Protein AF-A0A6A2WX64-F1 (afdb_monomer_lite)

Sequence (231 aa):
MEFLGFKNYWNDFLQSAETQVVMFRDKGVDHDTIVVCFRGTQKFNTEDWCSDVDLSWFEFPHFGKIHSGFSKALGMQSGAGWAKQVVSDSTHGPRRAPLGGALAAIFPAILFYHDEQMLLERMEGVYTFDQPRVGDNEFGDYMAKNLRKHGVHFFRYVYCNDMVPRVPFDGVFKHFGTCVYYNSKYQPYLFGMRILGLLNTGIPAHRAQNYVNSTRLGSLRHLLFHHFQHK

Organism: Hibiscus syriacus (NCBI:txid106335)

Structure (mmCIF, N/CA/C/O backbone):
data_AF-A0A6A2WX64-F1
#
_entry.id   AF-A0A6A2WX64-F1
#
loop_
_atom_site.group_PDB
_atom_site.id
_atom_site.type_symbol
_atom_site.label_atom_id
_atom_site.label_alt_id
_atom_site.label_comp_id
_atom_site.label_asym_id
_atom_site.label_entity_id
_atom_site.label_seq_id
_atom_site.pdbx_PDB_ins_code
_atom_site.Cartn_x
_atom_site.Cartn_y
_atom_site.Cartn_z
_atom_site.occupancy
_atom_site.B_iso_or_equiv
_atom_site.auth_seq_id
_atom_site.auth_comp_id
_atom_site.auth_asym_id
_atom_site.auth_atom_id
_atom_site.pdbx_PDB_model_num
ATOM 1 N N . MET A 1 1 ? -19.728 6.322 11.304 1.00 83.69 1 MET A N 1
ATOM 2 C CA . MET A 1 1 ? -18.688 6.777 10.360 1.00 83.69 1 MET A CA 1
ATOM 3 C C . MET A 1 1 ? -18.782 8.281 10.086 1.00 83.69 1 MET A C 1
ATOM 5 O O . MET A 1 1 ? -19.820 8.767 9.663 1.00 83.69 1 MET A O 1
ATOM 9 N N . GLU A 1 2 ? -17.697 8.996 10.364 1.00 90.88 2 GLU A N 1
ATOM 10 C CA . GLU A 1 2 ? -17.452 10.437 10.234 1.00 90.88 2 GLU A CA 1
ATOM 11 C C . GLU A 1 2 ? -16.373 10.655 9.158 1.00 90.88 2 GLU A C 1
ATOM 13 O O . GLU A 1 2 ? -15.411 9.892 9.076 1.00 90.88 2 GLU A O 1
ATOM 18 N N . PHE A 1 3 ? -16.515 11.678 8.319 1.00 90.69 3 PHE A N 1
ATOM 19 C CA . PHE A 1 3 ? -15.479 12.065 7.360 1.00 90.69 3 PHE A CA 1
ATOM 20 C C . PHE A 1 3 ? -14.458 12.983 8.038 1.00 90.69 3 PHE A C 1
ATOM 22 O O . PHE A 1 3 ? -14.834 14.021 8.574 1.00 90.69 3 PHE A O 1
ATOM 29 N N . LEU A 1 4 ? -13.173 12.618 7.997 1.00 86.81 4 LEU A N 1
ATOM 30 C CA . LEU A 1 4 ? -12.098 13.401 8.618 1.00 86.81 4 LEU A CA 1
ATOM 31 C C . LEU A 1 4 ? -11.384 14.328 7.635 1.00 86.81 4 LEU A C 1
ATOM 33 O O . LEU A 1 4 ? -10.837 15.352 8.040 1.00 86.81 4 LEU A O 1
ATOM 37 N N . GLY A 1 5 ? -11.338 13.967 6.352 1.00 87.06 5 GLY A N 1
ATOM 38 C CA . GLY A 1 5 ? -10.704 14.815 5.355 1.00 87.06 5 GLY A CA 1
ATOM 39 C C . GLY A 1 5 ? -10.350 14.121 4.050 1.00 87.06 5 GLY A C 1
ATOM 40 O O . GLY A 1 5 ? -10.292 12.896 3.943 1.00 87.06 5 GLY A O 1
ATOM 41 N N . PHE A 1 6 ? -10.080 14.959 3.056 1.00 88.75 6 PHE A N 1
ATOM 42 C CA . PHE A 1 6 ? -9.586 14.597 1.737 1.00 88.75 6 PHE A CA 1
ATOM 43 C C . PHE A 1 6 ? -8.345 15.446 1.463 1.00 88.75 6 PHE A C 1
ATOM 45 O O . PHE A 1 6 ? -8.395 16.669 1.614 1.00 88.75 6 PHE A O 1
ATOM 52 N N . LYS A 1 7 ? -7.228 14.814 1.102 1.00 83.75 7 LYS A N 1
ATOM 53 C CA . LYS A 1 7 ? -5.965 15.504 0.819 1.00 83.75 7 LYS A CA 1
ATOM 54 C C . LYS A 1 7 ? -5.358 15.004 -0.482 1.00 83.75 7 LYS A C 1
ATOM 56 O O . LYS A 1 7 ? -5.290 13.799 -0.712 1.00 83.75 7 LYS A O 1
ATOM 61 N N . ASN A 1 8 ? -4.867 15.946 -1.279 1.00 83.00 8 ASN A N 1
ATOM 62 C CA . ASN A 1 8 ? -3.993 15.668 -2.410 1.00 83.00 8 ASN A CA 1
ATOM 63 C C . ASN A 1 8 ? -2.555 15.939 -1.970 1.00 83.00 8 ASN A C 1
ATOM 65 O O . ASN A 1 8 ? -2.228 17.061 -1.583 1.00 83.00 8 ASN A O 1
ATOM 69 N N . TYR A 1 9 ? -1.718 14.911 -2.001 1.00 79.81 9 TYR A N 1
ATOM 70 C CA . TYR A 1 9 ? -0.306 15.003 -1.665 1.00 79.81 9 TYR A CA 1
ATOM 71 C C . TYR A 1 9 ? 0.512 15.297 -2.915 1.00 79.81 9 TYR A C 1
ATOM 73 O O . TYR A 1 9 ? 0.267 14.747 -3.992 1.00 79.81 9 TYR A O 1
ATOM 81 N N . TRP A 1 10 ? 1.475 16.195 -2.742 1.00 75.06 10 TRP A N 1
ATOM 82 C CA . TRP A 1 10 ? 2.389 16.631 -3.782 1.00 75.06 10 TRP A CA 1
ATOM 83 C C . TRP A 1 10 ? 3.421 15.548 -4.109 1.00 75.06 10 TRP A C 1
ATOM 85 O O . TRP A 1 10 ? 3.961 14.903 -3.211 1.00 75.06 10 TRP A O 1
ATOM 95 N N . ASN A 1 11 ? 3.700 15.366 -5.398 1.00 73.94 11 ASN A N 1
ATOM 96 C CA . ASN A 1 11 ? 4.750 14.496 -5.907 1.00 73.94 11 ASN A CA 1
ATOM 97 C C . ASN A 1 11 ? 5.831 15.354 -6.577 1.00 73.94 11 ASN A C 1
ATOM 99 O O . ASN A 1 11 ? 5.621 15.878 -7.672 1.00 73.94 11 ASN A O 1
ATOM 103 N N . ASP A 1 12 ? 7.005 15.450 -5.948 1.00 67.06 12 ASP A N 1
ATOM 104 C CA . ASP A 1 12 ? 8.131 16.262 -6.435 1.00 67.06 12 ASP A CA 1
ATOM 105 C C . ASP A 1 12 ? 8.655 15.820 -7.806 1.00 67.06 12 ASP A C 1
ATOM 107 O O . ASP A 1 12 ? 9.188 16.626 -8.564 1.00 67.06 12 ASP A O 1
ATOM 111 N N . PHE A 1 13 ? 8.505 14.548 -8.166 1.00 66.44 13 PHE A N 1
ATOM 112 C CA . PHE A 1 13 ? 8.991 14.033 -9.446 1.00 66.44 13 PHE A CA 1
ATOM 113 C C . PHE A 1 13 ? 8.032 14.339 -10.598 1.00 66.44 13 PHE A C 1
ATOM 115 O O . PHE A 1 13 ? 8.470 14.464 -11.739 1.00 66.44 13 PHE A O 1
ATOM 122 N N . LEU A 1 14 ? 6.734 14.454 -10.305 1.00 67.06 14 LEU A N 1
ATOM 123 C CA . LEU A 1 14 ? 5.699 14.791 -11.286 1.00 67.06 14 LEU A CA 1
ATOM 124 C C . LEU A 1 14 ? 5.293 16.267 -11.245 1.00 67.06 14 LEU A C 1
ATOM 126 O O . LEU A 1 14 ? 4.486 16.682 -12.075 1.00 67.06 14 LEU A O 1
ATOM 130 N N . GLN A 1 15 ? 5.805 17.034 -10.277 1.00 73.38 15 GLN A N 1
ATOM 131 C CA . GLN A 1 15 ? 5.455 18.438 -10.042 1.00 73.38 15 GLN A CA 1
ATOM 132 C C . GLN A 1 15 ? 3.928 18.657 -10.023 1.00 73.38 15 GLN A C 1
ATOM 134 O O . GLN A 1 15 ? 3.400 19.593 -10.623 1.00 73.38 15 GLN A O 1
ATOM 139 N N . SER A 1 16 ? 3.204 17.733 -9.382 1.00 71.44 16 SER A N 1
ATOM 140 C CA . SER A 1 16 ? 1.736 17.699 -9.347 1.00 71.44 16 SER A CA 1
ATOM 141 C C . SER A 1 16 ? 1.204 16.987 -8.098 1.00 71.44 16 SER A C 1
ATOM 143 O O . SER A 1 16 ? 1.888 16.169 -7.479 1.00 71.44 16 SER A O 1
ATOM 145 N N . ALA A 1 17 ? -0.032 17.313 -7.702 1.00 72.31 17 ALA A N 1
ATOM 146 C CA . ALA A 1 17 ? -0.699 16.762 -6.521 1.00 72.31 17 ALA A CA 1
ATOM 147 C C . ALA A 1 17 ? -1.599 15.563 -6.881 1.00 72.31 17 ALA A C 1
ATOM 149 O O . ALA A 1 17 ? -2.825 15.669 -6.904 1.00 72.31 17 ALA A O 1
ATOM 150 N N . GLU A 1 18 ? -0.973 14.423 -7.175 1.00 71.38 18 GLU A N 1
ATOM 151 C CA . GLU A 1 18 ? -1.643 13.247 -7.758 1.00 71.38 18 GLU A CA 1
ATOM 152 C C . GLU A 1 18 ? -2.073 12.191 -6.727 1.00 71.38 18 GLU A C 1
ATOM 154 O O . GLU A 1 18 ? -2.975 11.390 -6.985 1.00 71.38 18 GLU A O 1
ATOM 159 N N . THR A 1 19 ? -1.459 12.171 -5.541 1.00 78.38 19 THR A N 1
ATOM 160 C CA . THR A 1 19 ? -1.767 11.157 -4.525 1.00 78.38 19 THR A CA 1
ATOM 161 C C . THR A 1 19 ? -2.936 11.607 -3.673 1.00 78.38 19 THR A C 1
ATOM 163 O O . THR A 1 19 ? -2.801 12.469 -2.807 1.00 78.38 19 THR A O 1
ATOM 166 N N . GLN A 1 20 ? -4.098 11.006 -3.905 1.00 84.31 20 GLN A N 1
ATOM 167 C CA . GLN A 1 20 ? -5.321 11.374 -3.201 1.00 84.31 20 GLN A CA 1
ATOM 168 C C . GLN A 1 20 ? -5.595 10.409 -2.052 1.00 84.31 20 GLN A C 1
ATOM 170 O O . GLN A 1 20 ? -5.691 9.193 -2.250 1.00 84.31 20 GLN A O 1
ATOM 175 N N . VAL A 1 21 ? -5.753 10.969 -0.856 1.00 87.00 21 VAL A N 1
ATOM 176 C CA . VAL A 1 21 ? -6.023 10.227 0.374 1.00 87.00 21 VAL A CA 1
ATOM 177 C C . VAL A 1 21 ? -7.319 10.725 0.986 1.00 87.00 21 VAL A C 1
ATOM 179 O O . VAL A 1 21 ? -7.538 11.930 1.125 1.00 87.00 21 VAL A O 1
ATOM 182 N N . VAL A 1 22 ? -8.168 9.783 1.378 1.00 89.00 22 VAL A N 1
ATOM 183 C CA . VAL A 1 22 ? -9.435 10.050 2.060 1.00 89.00 22 VAL A CA 1
ATOM 184 C C . VAL A 1 22 ? -9.388 9.398 3.427 1.00 89.00 22 VAL A C 1
ATOM 186 O O . VAL A 1 22 ? -8.963 8.252 3.544 1.00 89.00 22 VAL A O 1
ATOM 189 N N . MET A 1 23 ? -9.813 10.113 4.459 1.00 88.62 23 MET A N 1
ATOM 190 C CA . MET A 1 23 ? -9.818 9.608 5.825 1.00 88.62 23 MET A CA 1
ATOM 191 C C . MET A 1 23 ? -11.228 9.619 6.398 1.00 88.62 23 MET A C 1
ATOM 193 O O . MET A 1 23 ? -11.941 10.622 6.318 1.00 88.62 23 MET A O 1
ATOM 197 N N . PHE A 1 24 ? -11.603 8.507 7.018 1.00 87.69 24 PHE A N 1
ATOM 198 C CA . PHE A 1 24 ? -12.856 8.348 7.748 1.00 87.69 24 PHE A CA 1
ATOM 199 C C . PHE A 1 24 ? -12.562 7.921 9.179 1.00 87.69 24 PHE A C 1
ATOM 201 O O . PHE A 1 24 ? -11.563 7.260 9.433 1.00 87.69 24 PHE A O 1
ATOM 208 N N . ARG A 1 25 ? -13.443 8.256 10.113 1.00 87.31 25 ARG A N 1
ATOM 209 C CA . ARG A 1 25 ? -13.429 7.748 11.481 1.00 87.31 25 ARG A CA 1
ATOM 210 C C . ARG A 1 25 ? -14.708 6.987 11.740 1.00 87.31 25 ARG A C 1
ATOM 212 O O . ARG A 1 25 ? -15.799 7.528 11.614 1.00 87.31 25 ARG A O 1
ATOM 219 N N . ASP A 1 26 ? -14.604 5.735 12.124 1.00 84.81 26 ASP A N 1
ATOM 220 C CA . ASP A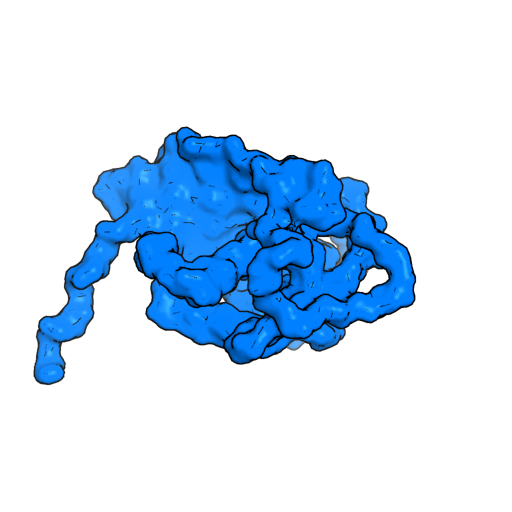 1 26 ? -15.719 4.971 12.640 1.00 84.81 26 ASP A CA 1
ATOM 221 C C . ASP A 1 26 ? -15.583 4.800 14.149 1.00 84.81 26 ASP A C 1
ATOM 223 O O . ASP A 1 26 ? -14.743 4.046 14.636 1.00 84.81 26 ASP A O 1
ATOM 227 N N . LYS A 1 27 ? -16.400 5.557 14.884 1.00 85.50 27 LYS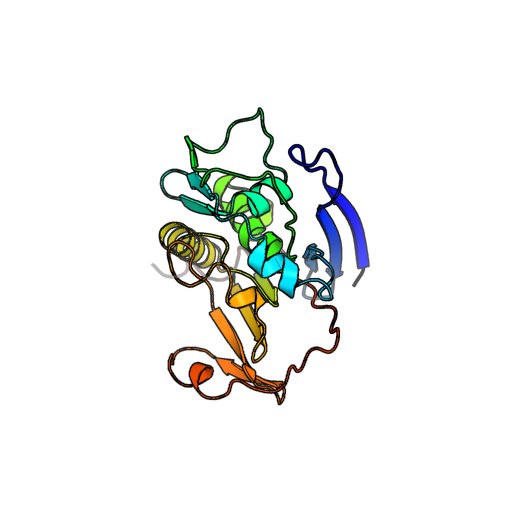 A N 1
ATOM 228 C CA . LYS A 1 27 ? -16.439 5.553 16.342 1.00 85.50 27 LYS A CA 1
ATOM 229 C C . LYS A 1 27 ? -17.756 4.945 16.807 1.00 85.50 27 LYS A C 1
ATOM 231 O O . LYS A 1 27 ? -18.821 5.492 16.522 1.00 85.50 27 LYS A O 1
ATOM 236 N N . GLY A 1 28 ? -17.668 3.830 17.520 1.00 84.31 28 GLY A N 1
ATOM 237 C CA . GLY A 1 28 ? -18.777 3.188 18.214 1.00 84.31 28 GLY A CA 1
ATOM 238 C C . GLY A 1 28 ? -18.575 3.184 19.725 1.00 84.31 28 GLY A C 1
ATOM 239 O O . GLY A 1 28 ? -17.655 3.809 20.255 1.00 84.31 28 GLY A O 1
ATOM 240 N N . VAL A 1 29 ? -19.448 2.458 20.426 1.00 84.62 29 VAL A N 1
ATOM 241 C CA . VAL A 1 29 ? -19.324 2.262 21.878 1.00 84.62 29 VAL A CA 1
ATOM 242 C C . VAL A 1 29 ? -18.056 1.488 22.204 1.00 84.62 29 VAL A C 1
ATOM 244 O O . VAL A 1 29 ? -17.439 1.796 23.219 1.00 84.62 29 VAL A O 1
ATOM 247 N N . ASP A 1 30 ? -17.643 0.560 21.327 1.00 82.88 30 ASP A N 1
ATOM 248 C CA . ASP A 1 30 ? -16.526 -0.353 21.575 1.00 82.88 30 ASP A CA 1
ATOM 249 C C . ASP A 1 30 ? -15.282 -0.174 20.708 1.00 82.88 30 ASP A C 1
ATOM 251 O O . ASP A 1 30 ? -14.268 -0.842 20.911 1.00 82.88 30 ASP A O 1
ATOM 255 N N . HIS A 1 31 ? -15.317 0.775 19.781 1.00 76.00 31 HIS A N 1
ATOM 256 C CA . HIS A 1 31 ? -14.235 1.005 18.836 1.00 76.00 31 HIS A CA 1
ATOM 257 C C . HIS A 1 31 ? -14.147 2.473 18.430 1.00 76.00 31 HIS A C 1
ATOM 259 O O . HIS A 1 31 ? -15.094 3.245 18.534 1.00 76.00 31 HIS A O 1
ATOM 265 N N . ASP A 1 32 ? -12.968 2.862 17.972 1.00 82.50 32 ASP A N 1
ATOM 266 C CA . ASP A 1 32 ? -12.625 4.204 17.519 1.00 82.50 32 ASP A CA 1
ATOM 267 C C . ASP A 1 32 ? -11.542 4.078 16.450 1.00 82.50 32 ASP A C 1
ATOM 269 O O . ASP A 1 32 ? -10.347 4.168 16.731 1.00 82.50 32 ASP A O 1
ATOM 273 N N . THR A 1 33 ? -11.982 3.765 15.238 1.00 83.69 33 THR A N 1
ATOM 274 C CA . THR A 1 33 ? -11.126 3.382 14.124 1.00 83.69 33 THR A CA 1
ATOM 275 C C . THR A 1 33 ? -11.039 4.512 13.099 1.00 83.69 33 THR A C 1
ATOM 277 O O . THR A 1 33 ? -12.050 4.943 12.566 1.00 83.69 33 THR A O 1
ATOM 280 N N . ILE A 1 34 ? -9.841 4.946 12.737 1.00 85.38 34 ILE A N 1
ATOM 281 C CA . ILE A 1 34 ? -9.554 5.752 11.553 1.00 85.38 34 ILE A CA 1
ATOM 282 C C . ILE A 1 34 ? -9.265 4.832 10.359 1.00 85.38 34 ILE A C 1
ATOM 284 O O . ILE A 1 34 ? -8.469 3.906 10.439 1.00 85.38 34 ILE A O 1
ATOM 288 N N . VAL A 1 35 ? -9.887 5.093 9.219 1.00 86.44 35 VAL A N 1
ATOM 289 C CA . VAL A 1 35 ? -9.635 4.399 7.955 1.00 86.44 35 VAL A CA 1
ATOM 290 C C . VAL A 1 35 ? -8.952 5.378 7.011 1.00 86.44 35 VAL A C 1
ATOM 292 O O . VAL A 1 35 ? -9.518 6.424 6.697 1.00 86.44 35 VAL A O 1
ATOM 295 N N . VAL A 1 36 ? -7.740 5.042 6.572 1.00 89.31 36 VAL A N 1
ATOM 296 C CA . VAL A 1 36 ? -6.959 5.815 5.599 1.00 89.31 36 VAL A CA 1
ATOM 297 C C . VAL A 1 36 ? -7.059 5.125 4.249 1.00 89.31 36 VAL A C 1
ATOM 299 O O . VAL A 1 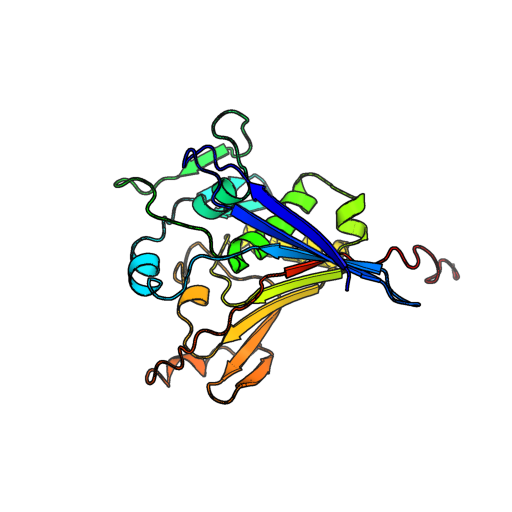36 ? -6.589 4.000 4.088 1.00 89.31 36 VAL A O 1
ATOM 302 N N . CYS A 1 37 ? -7.674 5.792 3.282 1.00 88.06 37 CYS A N 1
ATOM 303 C CA . CYS A 1 37 ? -7.956 5.246 1.964 1.00 88.06 37 CYS A CA 1
ATOM 304 C C . CYS A 1 37 ? -7.097 5.921 0.900 1.00 88.06 37 CYS A C 1
ATOM 306 O O . CYS A 1 37 ? -7.094 7.147 0.802 1.00 88.06 37 CYS A O 1
ATOM 308 N N . PHE A 1 38 ? -6.441 5.130 0.054 1.00 86.44 38 PHE A N 1
ATOM 309 C CA . PHE A 1 38 ? -5.632 5.630 -1.057 1.00 86.44 38 PHE A CA 1
ATOM 310 C C . PHE A 1 38 ? -6.376 5.431 -2.373 1.00 86.44 38 PHE A C 1
ATOM 312 O O . PHE A 1 38 ? -6.764 4.310 -2.724 1.00 86.44 38 PHE A O 1
ATOM 319 N N . ARG A 1 39 ? -6.572 6.515 -3.126 1.00 81.81 39 ARG A N 1
ATOM 320 C CA . ARG A 1 39 ? -7.171 6.431 -4.458 1.00 81.81 39 ARG A CA 1
ATOM 321 C C . ARG A 1 39 ? -6.163 5.840 -5.446 1.00 81.81 39 ARG A C 1
ATOM 323 O O . ARG A 1 39 ? -4.992 6.204 -5.442 1.00 81.81 39 ARG A O 1
ATOM 330 N N . GLY A 1 40 ? -6.637 4.948 -6.313 1.00 69.44 40 GLY A N 1
ATOM 331 C CA . GLY A 1 40 ? -5.897 4.509 -7.495 1.00 69.44 40 GLY A CA 1
ATOM 332 C C . GLY A 1 40 ? -6.275 5.269 -8.765 1.00 69.44 40 GLY A C 1
ATOM 333 O O . GLY A 1 40 ? -7.282 5.981 -8.828 1.00 69.44 40 GLY A O 1
ATOM 334 N N . THR A 1 41 ? -5.487 5.069 -9.811 1.00 66.56 41 THR A N 1
ATOM 335 C CA . THR A 1 41 ? -5.821 5.462 -11.180 1.00 66.56 41 THR A CA 1
ATOM 336 C C . THR A 1 41 ? -7.055 4.714 -11.699 1.00 66.56 41 THR A C 1
ATOM 338 O O . THR A 1 41 ? -7.397 3.623 -11.241 1.00 66.56 41 THR A O 1
ATOM 341 N N . GLN A 1 42 ? -7.779 5.327 -12.641 1.00 54.03 42 GLN A N 1
ATOM 342 C CA . GLN A 1 42 ? -8.979 4.725 -13.231 1.00 54.03 42 GLN A CA 1
ATOM 343 C C . GLN A 1 42 ? -8.619 3.523 -14.121 1.00 54.03 42 GLN A C 1
ATOM 345 O O . GLN A 1 42 ? -7.698 3.591 -14.932 1.00 54.03 42 GLN A O 1
ATOM 350 N N . LYS A 1 43 ? -9.385 2.429 -13.987 1.00 46.97 43 LYS A N 1
ATOM 351 C CA . LYS A 1 43 ? -9.080 1.110 -14.571 1.00 46.97 43 LYS A CA 1
ATOM 352 C C . LYS A 1 43 ? -9.184 1.012 -16.100 1.00 46.97 43 LYS A C 1
ATOM 354 O O . LYS A 1 43 ? -8.614 0.087 -16.668 1.00 46.97 43 LYS A O 1
ATOM 359 N N . PHE A 1 44 ? -9.863 1.946 -16.773 1.00 39.41 44 PHE A N 1
ATOM 360 C CA . PHE A 1 44 ? -10.075 1.903 -18.232 1.00 39.41 44 PHE A CA 1
ATOM 361 C C . PHE A 1 44 ? -8.799 2.098 -19.071 1.00 39.41 44 PHE A C 1
ATOM 363 O O . PHE A 1 44 ? -8.870 2.006 -20.287 1.00 39.41 44 PHE A O 1
ATOM 370 N N . ASN A 1 45 ? -7.648 2.330 -18.431 1.00 50.69 45 ASN A N 1
ATOM 371 C CA . ASN A 1 45 ? -6.342 2.411 -19.082 1.00 50.69 45 ASN A CA 1
ATOM 372 C C . ASN A 1 45 ? -5.296 1.460 -18.454 1.00 50.69 45 ASN A C 1
ATOM 374 O O . ASN A 1 45 ? -4.110 1.770 -18.398 1.00 50.69 45 ASN A O 1
ATOM 378 N N . THR A 1 46 ? -5.742 0.346 -17.858 1.00 49.25 46 THR A N 1
ATOM 379 C CA . THR A 1 46 ? -4.846 -0.600 -17.159 1.00 49.25 46 THR A CA 1
ATOM 380 C C . THR A 1 46 ? -4.012 -1.460 -18.106 1.00 49.25 46 THR A C 1
ATOM 382 O O . THR A 1 46 ? -2.931 -1.882 -17.710 1.00 49.25 46 THR A O 1
ATOM 385 N N . GLU A 1 47 ? -4.470 -1.675 -19.342 1.00 51.31 47 GLU A N 1
ATOM 386 C CA . GLU A 1 47 ? -3.702 -2.380 -20.378 1.00 51.31 47 GLU A CA 1
ATOM 387 C C . GLU A 1 47 ? -2.463 -1.577 -20.794 1.00 51.31 47 GLU A C 1
ATOM 389 O O . GLU A 1 47 ? -1.356 -2.096 -20.656 1.00 51.31 47 GLU A O 1
ATOM 394 N N . ASP A 1 48 ? -2.618 -0.294 -21.146 1.00 50.12 48 ASP A N 1
ATOM 395 C CA . ASP A 1 48 ? -1.475 0.584 -21.449 1.00 50.12 48 ASP A CA 1
ATOM 396 C C . ASP A 1 48 ? -0.585 0.791 -20.210 1.00 50.12 48 ASP A C 1
ATOM 398 O O . ASP A 1 48 ? 0.639 0.873 -20.311 1.00 50.12 48 ASP A O 1
ATOM 402 N N . TRP A 1 49 ? -1.183 0.804 -19.009 1.00 57.47 49 TRP A N 1
ATOM 403 C CA . TRP A 1 49 ? -0.429 0.915 -17.759 1.00 57.47 49 TRP A CA 1
ATOM 404 C C . TRP A 1 49 ? 0.507 -0.273 -17.530 1.00 57.47 49 TRP A C 1
ATOM 406 O O . TRP A 1 49 ? 1.644 -0.065 -17.124 1.00 57.47 49 TRP A O 1
ATOM 416 N N . CYS A 1 50 ? 0.054 -1.509 -17.779 1.00 55.91 50 CYS A N 1
ATOM 417 C CA . CYS A 1 50 ? 0.864 -2.711 -17.569 1.00 55.91 50 CYS A CA 1
ATOM 418 C C . CYS A 1 50 ? 2.118 -2.746 -18.460 1.00 55.91 50 CYS A C 1
ATOM 420 O O . CYS A 1 50 ? 3.135 -3.292 -18.029 1.00 55.91 50 CYS A O 1
ATOM 422 N N . SER A 1 51 ? 2.061 -2.168 -19.664 1.00 45.94 51 SER A N 1
ATOM 423 C CA . SER A 1 51 ? 3.226 -1.995 -20.543 1.00 45.94 51 SER A CA 1
ATOM 424 C C . SER A 1 51 ? 4.127 -0.820 -20.151 1.00 45.94 51 SER A C 1
ATOM 426 O O . SER A 1 51 ? 5.322 -0.870 -20.424 1.00 45.94 51 SER A O 1
ATOM 428 N N . ASP A 1 52 ? 3.578 0.193 -19.475 1.00 51.59 52 ASP A N 1
ATOM 429 C CA . ASP A 1 52 ? 4.285 1.410 -19.052 1.00 51.59 52 ASP A CA 1
ATOM 430 C C . ASP A 1 52 ? 4.855 1.330 -17.615 1.00 51.59 52 ASP A C 1
ATOM 432 O O . ASP A 1 52 ? 5.384 2.320 -17.096 1.00 51.59 52 ASP A O 1
ATOM 436 N N . VAL A 1 53 ? 4.749 0.175 -16.937 1.00 61.19 53 VAL A N 1
ATOM 437 C CA . VAL A 1 53 ? 5.235 0.003 -15.556 1.00 61.19 53 VAL A CA 1
ATOM 438 C C . VAL A 1 53 ? 6.753 0.184 -15.494 1.00 61.19 53 VAL A C 1
ATOM 440 O O . VAL A 1 53 ? 7.521 -0.684 -15.904 1.00 61.19 53 VAL A O 1
ATOM 443 N N . ASP A 1 54 ? 7.179 1.307 -14.916 1.00 66.44 54 ASP A N 1
ATOM 444 C CA . ASP A 1 54 ? 8.575 1.615 -14.605 1.00 66.44 54 ASP A CA 1
ATOM 445 C C . ASP A 1 54 ? 9.142 0.609 -13.593 1.00 66.44 54 ASP A C 1
ATOM 447 O O . ASP A 1 54 ? 8.907 0.721 -12.395 1.00 66.44 54 ASP A O 1
ATOM 451 N N . LEU A 1 55 ? 9.935 -0.355 -14.061 1.00 75.12 55 LEU A N 1
ATOM 452 C CA . LEU A 1 55 ? 10.534 -1.383 -13.208 1.00 75.12 55 LEU A CA 1
ATOM 453 C C . LEU A 1 55 ? 11.678 -0.877 -12.322 1.00 75.12 55 LEU A C 1
ATOM 455 O O . LEU A 1 55 ? 12.291 -1.694 -11.642 1.00 75.12 55 LEU A O 1
ATOM 459 N N . SER A 1 56 ? 11.988 0.421 -12.298 1.00 81.69 56 SER A N 1
ATOM 460 C CA . SER A 1 56 ? 13.021 0.954 -11.410 1.00 81.69 56 SER A CA 1
ATOM 461 C C . SER A 1 56 ? 12.654 0.799 -9.934 1.00 81.69 56 SER A C 1
ATOM 463 O O . SER A 1 56 ? 11.489 0.846 -9.526 1.00 81.69 56 SER A O 1
ATOM 465 N N . TRP A 1 57 ? 13.676 0.662 -9.094 1.00 84.44 57 TRP A N 1
ATOM 466 C CA . TRP A 1 57 ? 13.515 0.525 -7.650 1.00 84.44 57 TRP A CA 1
ATOM 467 C C . TRP A 1 57 ? 14.463 1.436 -6.875 1.00 84.44 57 TRP A C 1
ATOM 469 O O . TRP A 1 57 ? 15.528 1.835 -7.351 1.00 84.44 57 TRP A O 1
ATOM 479 N N . PHE A 1 58 ? 14.055 1.733 -5.647 1.00 85.25 58 PHE A N 1
ATOM 480 C CA . PHE A 1 58 ? 14.921 2.222 -4.587 1.00 85.25 58 PHE A CA 1
ATOM 481 C C . PHE A 1 58 ? 15.341 1.050 -3.709 1.00 85.25 58 PHE A C 1
ATOM 483 O O . PHE A 1 58 ? 14.499 0.236 -3.328 1.00 85.25 58 PHE A O 1
ATOM 490 N N . GLU A 1 59 ? 16.625 0.986 -3.372 1.00 86.75 59 GLU A N 1
ATOM 491 C CA . GLU A 1 59 ? 17.168 -0.003 -2.442 1.00 86.75 59 GLU A CA 1
ATOM 492 C C . GLU A 1 59 ? 17.521 0.639 -1.098 1.00 86.75 59 GLU A C 1
ATOM 494 O O . GLU A 1 59 ? 18.190 1.681 -1.032 1.00 86.75 59 GLU A O 1
ATOM 499 N N . PHE A 1 60 ? 17.082 -0.020 -0.028 1.00 82.81 60 PHE A N 1
ATOM 500 C CA . PHE A 1 60 ? 17.277 0.399 1.351 1.00 82.81 60 PHE A CA 1
ATOM 501 C C . PHE A 1 60 ? 17.957 -0.729 2.143 1.00 82.81 60 PHE A C 1
ATOM 503 O O . PHE A 1 60 ? 17.487 -1.870 2.108 1.00 82.81 60 PHE A O 1
ATOM 510 N N . PRO A 1 61 ? 19.037 -0.445 2.892 1.00 81.12 61 PRO A N 1
ATOM 511 C CA . PRO A 1 61 ? 19.703 -1.458 3.708 1.00 81.12 61 PRO A CA 1
ATOM 512 C C . PRO A 1 61 ? 18.746 -2.118 4.708 1.00 81.12 61 PRO A C 1
ATOM 514 O O . PRO A 1 61 ? 18.074 -1.414 5.458 1.00 81.12 61 PRO A O 1
ATOM 517 N N . HIS A 1 62 ? 18.725 -3.455 4.750 1.00 80.75 62 HIS A N 1
ATOM 518 C CA . HIS A 1 62 ? 17.910 -4.266 5.677 1.00 80.75 62 HIS A CA 1
ATOM 519 C C . HIS A 1 62 ? 16.389 -4.118 5.520 1.00 80.75 62 HIS A C 1
ATOM 521 O O . HIS A 1 62 ? 15.620 -4.559 6.380 1.00 80.75 62 HIS A O 1
ATOM 527 N N . PHE A 1 63 ? 15.965 -3.471 4.441 1.00 85.12 63 PHE A N 1
ATOM 528 C CA . PHE A 1 63 ? 14.576 -3.170 4.128 1.00 85.12 63 PHE A CA 1
ATOM 529 C C . PHE A 1 63 ? 14.205 -3.657 2.720 1.00 85.12 63 PHE A C 1
ATOM 531 O O . PHE A 1 63 ? 13.030 -3.880 2.451 1.00 85.12 63 PHE A O 1
ATOM 538 N N . GLY A 1 64 ? 15.190 -3.881 1.845 1.00 90.44 64 GLY A N 1
ATOM 539 C CA . GLY A 1 64 ? 14.999 -4.430 0.507 1.00 90.44 64 GLY A CA 1
ATOM 540 C C . GLY A 1 64 ? 14.727 -3.367 -0.553 1.00 90.44 64 GLY A C 1
ATOM 541 O O . GLY A 1 64 ? 15.037 -2.178 -0.389 1.00 90.44 64 GLY A O 1
ATOM 542 N N . LYS A 1 65 ? 14.158 -3.812 -1.674 1.00 90.94 65 LYS A N 1
ATOM 543 C CA . LYS A 1 65 ? 13.869 -2.972 -2.843 1.00 90.94 65 LYS A CA 1
ATOM 544 C C . LYS A 1 65 ? 12.389 -2.635 -2.911 1.00 90.94 65 LYS A C 1
ATOM 546 O O . LYS A 1 65 ? 11.554 -3.532 -2.838 1.00 90.94 65 LYS A O 1
ATOM 551 N N . ILE A 1 66 ? 12.064 -1.363 -3.142 1.00 89.81 66 ILE A N 1
ATOM 552 C CA . ILE A 1 66 ? 10.700 -0.894 -3.434 1.00 89.81 66 ILE A CA 1
ATOM 553 C C . ILE A 1 66 ? 10.654 -0.249 -4.814 1.00 89.81 66 ILE A C 1
ATOM 555 O O . ILE A 1 66 ? 11.542 0.513 -5.188 1.00 89.81 66 ILE A O 1
ATOM 559 N N . HIS A 1 67 ? 9.580 -0.508 -5.553 1.00 87.12 67 HIS A N 1
ATOM 560 C CA . HIS A 1 67 ? 9.296 0.119 -6.839 1.00 87.12 67 HIS A CA 1
ATOM 561 C C . HIS A 1 67 ? 9.280 1.656 -6.739 1.00 87.12 67 HIS A C 1
ATOM 563 O O . HIS A 1 67 ? 8.500 2.249 -5.987 1.00 87.12 67 HIS A O 1
ATOM 569 N N . SER A 1 68 ? 10.092 2.323 -7.564 1.00 81.88 68 SER A N 1
ATOM 570 C CA . SER A 1 68 ? 10.404 3.746 -7.401 1.00 81.88 68 SER A CA 1
ATOM 571 C C . SER A 1 68 ? 9.178 4.642 -7.580 1.00 81.88 68 SER A C 1
ATOM 573 O O . SER A 1 68 ? 8.949 5.548 -6.780 1.00 81.88 68 SER A O 1
ATOM 575 N N . GLY A 1 69 ? 8.343 4.352 -8.585 1.00 79.25 69 GLY A N 1
ATOM 576 C CA . GLY A 1 69 ? 7.111 5.097 -8.852 1.00 79.25 69 GLY A CA 1
ATOM 577 C C . GLY A 1 69 ? 6.179 5.193 -7.640 1.00 79.25 69 GLY A C 1
ATOM 578 O O . GLY A 1 69 ? 5.684 6.277 -7.332 1.00 79.25 69 GLY A O 1
ATOM 579 N N . PHE A 1 70 ? 5.992 4.097 -6.898 1.00 82.12 70 PHE A N 1
ATOM 580 C CA . PHE A 1 70 ? 5.119 4.100 -5.726 1.00 82.12 70 PHE A CA 1
ATOM 581 C C . PHE A 1 70 ? 5.733 4.847 -4.533 1.00 82.12 70 PHE A C 1
ATOM 583 O O . PHE A 1 70 ? 5.017 5.571 -3.844 1.00 82.12 70 PHE A O 1
ATOM 590 N N . SER A 1 71 ? 7.049 4.744 -4.315 1.00 80.88 71 SER A N 1
ATOM 591 C CA . SER A 1 71 ? 7.744 5.529 -3.283 1.00 80.88 71 SER A CA 1
ATOM 592 C C . SER A 1 71 ? 7.670 7.035 -3.552 1.00 80.88 71 SER A C 1
ATOM 594 O O . SER A 1 71 ? 7.385 7.810 -2.643 1.00 80.88 71 SER A O 1
ATOM 596 N N . LYS A 1 72 ? 7.864 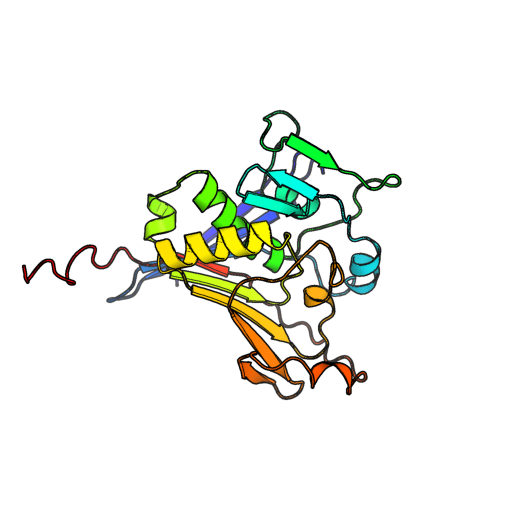7.453 -4.810 1.00 78.25 72 LYS A N 1
ATOM 597 C CA . LYS A 1 72 ? 7.713 8.856 -5.241 1.00 78.25 72 LYS A CA 1
ATOM 598 C C . LYS A 1 72 ? 6.293 9.361 -4.987 1.00 78.25 72 LYS A C 1
ATOM 600 O O . LYS A 1 72 ? 6.108 10.455 -4.466 1.00 78.25 72 LYS A O 1
ATOM 605 N N . ALA A 1 73 ? 5.287 8.539 -5.293 1.00 76.94 73 ALA A N 1
ATOM 606 C CA . ALA A 1 73 ? 3.886 8.878 -5.060 1.00 76.94 73 ALA A CA 1
ATOM 607 C C . ALA A 1 73 ? 3.530 9.032 -3.568 1.00 76.94 73 ALA A C 1
ATOM 609 O O . ALA A 1 73 ? 2.634 9.808 -3.244 1.00 76.94 73 ALA A O 1
ATOM 610 N N . LEU A 1 74 ? 4.233 8.361 -2.651 1.00 76.06 74 LEU A N 1
ATOM 611 C CA . LEU A 1 74 ? 4.060 8.547 -1.201 1.00 76.06 74 LEU A CA 1
ATOM 612 C C . LEU A 1 74 ? 4.855 9.729 -0.620 1.00 76.06 74 LEU A C 1
ATOM 614 O O . LEU A 1 74 ? 4.902 9.885 0.597 1.00 76.06 74 LEU A O 1
ATOM 618 N N . GLY A 1 75 ? 5.427 10.587 -1.468 1.00 71.50 75 GLY A N 1
ATOM 619 C CA . GLY A 1 75 ? 6.074 11.825 -1.035 1.00 71.50 75 GLY A CA 1
ATOM 620 C C . GLY A 1 75 ? 7.577 11.704 -0.804 1.00 71.50 75 GLY A C 1
ATOM 621 O O . GLY A 1 75 ? 8.152 12.563 -0.139 1.00 71.50 75 GLY A O 1
ATOM 622 N N . MET A 1 76 ? 8.238 10.675 -1.353 1.00 72.88 76 MET A N 1
ATOM 623 C CA . MET A 1 76 ? 9.699 10.690 -1.426 1.00 72.88 76 MET A CA 1
ATOM 624 C C . MET A 1 76 ? 10.147 11.929 -2.207 1.00 72.88 76 MET A C 1
ATOM 626 O O . MET A 1 76 ? 9.689 12.150 -3.327 1.00 72.88 76 MET A O 1
ATOM 630 N N . GLN A 1 77 ? 11.037 12.721 -1.613 1.00 67.12 77 GLN A N 1
ATOM 631 C CA . GLN A 1 77 ? 11.535 13.963 -2.202 1.00 67.12 77 GLN A CA 1
ATOM 632 C C . GLN A 1 77 ? 12.841 13.716 -2.959 1.00 67.12 77 GLN A C 1
ATOM 634 O O . GLN A 1 77 ? 13.702 12.961 -2.502 1.00 67.12 77 GLN A O 1
ATOM 639 N N . SER A 1 78 ? 13.021 14.383 -4.101 1.00 57.88 78 SER A N 1
ATOM 640 C CA . SER A 1 78 ? 14.215 14.232 -4.950 1.00 57.88 78 SER A CA 1
ATOM 641 C C . SER A 1 78 ? 15.512 14.730 -4.294 1.00 57.88 78 SER A C 1
ATOM 643 O O . SER A 1 78 ? 16.590 14.307 -4.703 1.00 57.88 78 SER A O 1
ATOM 645 N N . GLY A 1 79 ? 15.415 15.595 -3.274 1.00 54.50 79 GLY A N 1
ATOM 646 C CA . GLY A 1 79 ? 16.559 16.254 -2.629 1.00 54.50 79 GLY A CA 1
ATOM 647 C C . GLY A 1 79 ? 16.835 15.876 -1.168 1.00 54.50 79 GLY A C 1
ATOM 648 O O . GLY A 1 79 ? 17.877 16.264 -0.650 1.00 54.50 79 GLY A O 1
ATOM 649 N N . ALA A 1 80 ? 15.947 15.130 -0.497 1.00 51.53 80 ALA A N 1
ATOM 650 C CA . ALA A 1 80 ? 16.033 14.886 0.955 1.00 51.53 80 ALA A CA 1
ATOM 651 C C . ALA A 1 80 ? 16.552 13.486 1.350 1.00 51.53 80 ALA A C 1
ATOM 653 O O . ALA A 1 80 ? 16.599 13.168 2.532 1.00 51.53 80 ALA A O 1
ATOM 654 N N . GLY A 1 81 ? 16.963 12.674 0.367 1.00 59.97 81 GLY A N 1
ATOM 655 C CA . GLY A 1 81 ? 17.812 11.485 0.526 1.00 59.97 81 GLY A CA 1
ATOM 656 C C . GLY A 1 81 ? 17.314 10.390 1.474 1.00 59.97 81 GLY A C 1
ATOM 657 O O . GLY A 1 81 ? 17.574 10.454 2.667 1.00 59.97 81 GLY A O 1
ATOM 658 N N . TRP A 1 82 ? 16.718 9.321 0.926 1.00 54.06 82 TRP A N 1
ATOM 659 C CA . TRP A 1 82 ? 16.340 8.119 1.692 1.00 54.06 82 TRP A CA 1
ATOM 660 C C . TRP A 1 82 ? 16.753 6.770 1.065 1.00 54.06 82 TRP A C 1
ATOM 662 O O . TRP A 1 82 ? 16.592 5.746 1.710 1.00 54.06 82 TRP A O 1
ATOM 672 N N . ALA A 1 83 ? 17.366 6.723 -0.123 1.00 55.53 83 ALA A N 1
ATOM 673 C CA . ALA A 1 83 ? 17.784 5.472 -0.775 1.00 55.53 83 ALA A CA 1
ATOM 674 C C . ALA A 1 83 ? 19.235 5.541 -1.270 1.00 55.53 83 ALA A C 1
ATOM 676 O O . ALA A 1 83 ? 19.701 6.612 -1.662 1.00 55.53 83 ALA A O 1
ATOM 677 N N . LYS A 1 84 ? 19.951 4.405 -1.277 1.00 54.22 84 LYS A N 1
ATOM 678 C CA . LYS A 1 84 ? 21.384 4.376 -1.637 1.00 54.22 84 LYS A CA 1
ATOM 679 C C . LYS A 1 84 ? 21.652 4.626 -3.123 1.00 54.22 84 LYS A C 1
ATOM 681 O O . LYS A 1 84 ? 22.722 5.135 -3.430 1.00 54.22 84 LYS A O 1
ATOM 686 N N . GLN A 1 85 ? 20.713 4.292 -4.014 1.00 59.19 85 GLN A N 1
ATOM 687 C CA . GLN A 1 85 ? 20.758 4.559 -5.460 1.00 59.19 85 GLN A CA 1
ATOM 688 C C . GLN A 1 85 ? 19.408 4.197 -6.108 1.00 59.19 85 GLN A C 1
ATOM 690 O O . GLN A 1 85 ? 18.754 3.242 -5.688 1.00 59.19 85 GLN A O 1
ATOM 695 N N . VAL A 1 86 ? 19.000 4.945 -7.140 1.00 63.12 86 VAL A N 1
ATOM 696 C CA . VAL A 1 86 ? 17.967 4.500 -8.091 1.00 63.12 86 VAL A CA 1
ATOM 697 C C . VAL A 1 86 ? 18.675 3.701 -9.166 1.00 63.12 86 VAL A C 1
ATOM 699 O O . VAL A 1 86 ? 19.515 4.253 -9.874 1.00 63.12 86 VAL A O 1
ATOM 702 N N . VAL A 1 87 ? 18.329 2.427 -9.313 1.00 58.84 87 VAL A N 1
ATOM 703 C CA . VAL A 1 87 ? 18.757 1.660 -10.484 1.00 58.84 87 VAL A CA 1
ATOM 704 C C . VAL A 1 87 ? 17.662 1.811 -11.532 1.00 58.84 87 VAL A C 1
ATOM 706 O O . VAL A 1 87 ? 16.564 1.280 -11.374 1.00 58.84 87 VAL A O 1
ATOM 709 N N . SER A 1 88 ? 17.929 2.617 -12.559 1.00 55.47 88 SER A N 1
ATOM 710 C CA . SER A 1 88 ? 17.055 2.742 -13.726 1.00 55.47 88 SER A CA 1
ATOM 711 C C . SER A 1 88 ? 17.460 1.718 -14.777 1.00 55.47 88 SER A C 1
ATOM 713 O O . SER A 1 88 ? 18.634 1.694 -15.155 1.00 55.47 88 SER A O 1
ATOM 715 N N . ASP A 1 89 ? 16.509 0.958 -15.314 1.00 48.94 89 ASP A N 1
ATOM 716 C CA . ASP A 1 89 ? 16.715 0.384 -16.640 1.00 48.94 89 ASP A CA 1
ATOM 717 C C . ASP A 1 89 ? 16.480 1.507 -17.659 1.00 48.94 89 ASP A C 1
ATOM 719 O O . ASP A 1 89 ? 15.505 2.259 -17.583 1.00 48.94 89 ASP A O 1
ATOM 723 N N . SER A 1 90 ? 17.473 1.757 -18.500 1.00 45.69 90 SER A N 1
ATOM 724 C CA . SER A 1 90 ? 17.600 3.029 -19.211 1.00 45.69 90 SER A CA 1
ATOM 725 C C . SER A 1 90 ? 16.754 3.057 -20.482 1.00 45.69 90 SER A C 1
ATOM 727 O O . SER A 1 90 ? 16.985 2.287 -21.405 1.00 45.69 90 SER A O 1
ATOM 729 N N . THR A 1 91 ? 15.781 3.974 -20.511 1.00 39.94 91 THR A N 1
ATOM 730 C CA . THR A 1 91 ? 15.278 4.813 -21.623 1.00 39.94 91 THR A CA 1
ATOM 731 C C . THR A 1 91 ? 13.781 5.068 -21.414 1.00 39.94 91 THR A C 1
ATOM 733 O O . THR A 1 91 ? 13.006 4.132 -21.276 1.00 39.94 91 THR A O 1
ATOM 736 N N . HIS A 1 92 ? 13.377 6.342 -21.473 1.00 40.66 92 HIS A N 1
ATOM 737 C CA . HIS A 1 92 ? 12.012 6.885 -21.311 1.00 40.66 92 HIS A CA 1
ATOM 738 C C . HIS A 1 92 ? 11.598 7.227 -19.864 1.00 40.66 92 HIS A C 1
ATOM 740 O O . HIS A 1 92 ? 11.650 6.412 -18.953 1.00 40.66 92 HIS A O 1
ATOM 746 N N . GLY A 1 93 ? 11.211 8.496 -19.665 1.00 41.88 93 GLY A N 1
ATOM 747 C CA . GLY A 1 93 ? 10.755 9.047 -18.383 1.00 41.88 93 GLY A CA 1
ATOM 748 C C . GLY A 1 93 ? 9.431 8.447 -17.881 1.00 41.88 93 GLY A C 1
ATOM 749 O O . GLY A 1 93 ? 8.811 7.641 -18.574 1.00 41.88 93 GLY A O 1
ATOM 750 N N . PRO A 1 94 ? 8.964 8.847 -16.684 1.00 45.25 94 PRO A N 1
ATOM 751 C CA . PRO A 1 94 ? 7.881 8.161 -15.990 1.00 45.25 94 PRO A CA 1
ATOM 752 C C . PRO A 1 94 ? 6.550 8.354 -16.722 1.00 45.25 94 PRO A C 1
ATOM 754 O O . PRO A 1 94 ? 6.073 9.481 -16.862 1.00 45.25 94 PRO A O 1
ATOM 757 N N . ARG A 1 95 ? 5.896 7.262 -17.133 1.00 52.50 95 ARG A N 1
ATOM 758 C CA . ARG A 1 95 ? 4.517 7.301 -17.644 1.00 52.50 95 ARG A CA 1
ATOM 759 C C . ARG A 1 95 ? 3.579 6.500 -16.732 1.00 52.50 95 ARG A C 1
ATOM 761 O O . ARG A 1 95 ? 3.079 5.447 -17.073 1.00 52.50 95 ARG A O 1
ATOM 768 N N . ARG A 1 96 ? 3.279 7.138 -15.587 1.00 52.91 96 ARG A N 1
ATOM 769 C CA . ARG A 1 96 ? 2.138 6.939 -14.655 1.00 52.91 96 ARG A CA 1
ATOM 770 C C . ARG A 1 96 ? 2.223 5.799 -13.623 1.00 52.91 96 ARG A C 1
ATOM 772 O O . ARG A 1 96 ? 2.149 4.626 -13.951 1.00 52.91 96 ARG A O 1
ATOM 779 N N . ALA A 1 97 ? 2.164 6.154 -12.334 1.00 52.91 97 ALA A N 1
ATOM 780 C CA . ALA A 1 97 ? 1.717 5.249 -11.265 1.00 52.91 97 ALA A CA 1
ATOM 781 C C . ALA A 1 97 ? 1.182 6.051 -10.062 1.00 52.91 97 ALA A C 1
ATOM 783 O O . ALA A 1 97 ? 1.962 6.719 -9.383 1.00 52.91 97 ALA A O 1
ATOM 784 N N . PRO A 1 98 ? -0.135 6.012 -9.784 1.00 57.22 98 PRO A N 1
ATOM 785 C CA . PRO A 1 98 ? -0.501 5.374 -8.511 1.00 57.22 98 PRO A CA 1
ATOM 786 C C . PRO A 1 98 ? -1.666 4.376 -8.601 1.00 57.22 98 PRO A C 1
ATOM 788 O O . PRO A 1 98 ? -2.795 4.712 -8.948 1.00 57.22 98 PRO A O 1
ATOM 791 N N . LEU A 1 99 ? -1.423 3.146 -8.157 1.00 72.75 99 LEU A N 1
ATOM 792 C CA . LEU A 1 99 ? -2.476 2.200 -7.791 1.00 72.75 99 LEU A CA 1
ATOM 793 C C . LEU A 1 99 ? -2.705 2.327 -6.290 1.00 72.75 99 LEU A C 1
ATOM 795 O O . LEU A 1 99 ? -1.765 2.168 -5.513 1.00 72.75 99 LEU A O 1
ATOM 799 N N . GLY A 1 100 ? -3.943 2.585 -5.868 1.00 78.88 100 GLY A N 1
ATOM 800 C CA . GLY A 1 100 ? -4.271 2.758 -4.449 1.00 78.88 100 GLY A CA 1
ATOM 801 C C . GLY A 1 100 ? -3.813 1.569 -3.599 1.00 78.88 100 GLY A C 1
ATOM 802 O O . GLY A 1 100 ? -3.400 1.751 -2.460 1.00 78.88 100 GLY A O 1
ATOM 803 N N . GLY A 1 101 ? -3.797 0.363 -4.180 1.00 84.94 101 GLY A N 1
ATOM 804 C CA . GLY A 1 101 ? -3.320 -0.849 -3.517 1.00 84.94 101 GLY A CA 1
ATOM 805 C C . GLY A 1 101 ? -1.822 -0.829 -3.261 1.00 84.94 101 GLY A C 1
ATOM 806 O O . GLY A 1 101 ? -1.389 -1.235 -2.188 1.00 84.94 101 GLY A O 1
ATOM 807 N N . ALA A 1 102 ? -1.030 -0.297 -4.194 1.00 88.50 102 ALA A N 1
ATOM 808 C CA . ALA A 1 102 ? 0.406 -0.147 -3.999 1.00 88.50 102 ALA A CA 1
ATOM 809 C C . ALA A 1 102 ? 0.724 0.856 -2.884 1.00 88.50 102 ALA A C 1
ATOM 811 O O . ALA A 1 102 ? 1.542 0.576 -2.010 1.00 88.50 102 ALA A O 1
ATOM 812 N N . LEU A 1 103 ? 0.031 1.999 -2.886 1.00 87.94 103 LEU A N 1
ATOM 813 C CA . LEU A 1 103 ? 0.199 3.032 -1.863 1.00 87.94 103 LEU A CA 1
ATOM 814 C C . LEU A 1 103 ? -0.196 2.510 -0.478 1.00 87.94 103 LEU A C 1
ATOM 816 O O . LEU A 1 103 ? 0.573 2.651 0.469 1.00 87.94 103 LEU A O 1
ATOM 820 N N . ALA A 1 104 ? -1.340 1.830 -0.374 1.00 90.88 104 ALA A N 1
ATOM 821 C CA . ALA A 1 104 ? -1.781 1.204 0.870 1.00 90.88 104 ALA A CA 1
ATOM 822 C C . ALA A 1 104 ? -0.810 0.115 1.364 1.00 90.88 104 ALA A C 1
ATOM 824 O O . ALA A 1 104 ? -0.660 -0.059 2.569 1.00 90.88 104 ALA A O 1
ATOM 825 N N . ALA A 1 105 ? -0.124 -0.589 0.456 1.00 92.38 105 ALA A N 1
ATOM 826 C CA . ALA A 1 105 ? 0.864 -1.606 0.811 1.00 92.38 105 ALA A CA 1
ATOM 827 C C . ALA A 1 105 ? 2.188 -1.022 1.328 1.00 92.38 105 ALA A C 1
ATOM 829 O O . ALA A 1 105 ? 2.792 -1.603 2.228 1.00 92.38 105 ALA A O 1
ATOM 830 N N . ILE A 1 106 ? 2.645 0.106 0.774 1.00 91.19 106 ILE A N 1
ATOM 831 C CA . ILE A 1 106 ? 3.923 0.735 1.153 1.00 91.19 106 ILE A CA 1
ATOM 832 C C . ILE A 1 106 ? 3.762 1.684 2.344 1.00 91.19 106 ILE A C 1
ATOM 834 O O . ILE A 1 106 ? 4.679 1.804 3.148 1.00 91.19 106 ILE A O 1
ATOM 838 N N . PHE A 1 107 ? 2.604 2.324 2.507 1.00 90.75 107 PHE A N 1
ATOM 839 C CA . PHE A 1 107 ? 2.322 3.210 3.638 1.00 90.75 107 PHE A CA 1
ATOM 840 C C . PHE A 1 107 ? 2.729 2.640 5.016 1.00 90.75 107 PHE A C 1
ATOM 842 O O . PHE A 1 107 ? 3.488 3.308 5.717 1.00 90.75 107 PHE A O 1
ATOM 849 N N . PRO A 1 108 ? 2.325 1.415 5.416 1.00 92.38 108 PRO A N 1
ATOM 850 C CA . PRO A 1 108 ? 2.779 0.825 6.678 1.00 92.38 108 PRO A CA 1
ATOM 851 C C . PRO A 1 108 ? 4.298 0.622 6.741 1.00 92.38 108 PRO A C 1
ATOM 853 O O . PRO A 1 108 ? 4.877 0.769 7.810 1.00 92.38 108 PRO A O 1
ATOM 856 N N . ALA A 1 109 ? 4.960 0.336 5.616 1.00 91.56 109 ALA A N 1
ATOM 857 C CA . ALA A 1 109 ? 6.412 0.183 5.574 1.00 91.56 109 ALA A CA 1
ATOM 858 C C . ALA A 1 109 ? 7.140 1.483 5.923 1.00 91.56 109 ALA A C 1
ATOM 860 O O . ALA A 1 109 ? 8.128 1.456 6.650 1.00 91.56 109 ALA A O 1
ATOM 861 N N . ILE A 1 110 ? 6.628 2.617 5.438 1.00 87.44 110 ILE A N 1
ATOM 862 C CA . ILE A 1 110 ? 7.151 3.943 5.784 1.00 87.44 110 ILE A CA 1
ATOM 863 C C . ILE A 1 110 ? 6.982 4.183 7.287 1.00 87.44 110 ILE A C 1
ATOM 865 O O . ILE A 1 110 ? 7.942 4.559 7.952 1.00 87.44 110 ILE A O 1
ATOM 869 N N . LEU A 1 111 ? 5.807 3.885 7.849 1.00 90.50 111 LEU A N 1
ATOM 870 C CA . LEU A 1 111 ? 5.574 4.031 9.290 1.00 90.50 111 LEU A CA 1
ATOM 871 C C . LEU A 1 111 ? 6.511 3.150 10.129 1.00 90.50 111 LEU A C 1
ATOM 873 O O . LEU A 1 111 ? 7.037 3.617 11.136 1.00 90.50 111 LEU A O 1
ATOM 877 N N . PHE A 1 112 ? 6.759 1.906 9.704 1.00 90.75 112 PHE A N 1
ATOM 878 C CA . PHE A 1 112 ? 7.727 1.022 10.359 1.00 90.75 112 PHE A CA 1
ATOM 879 C C . PHE A 1 112 ? 9.157 1.550 10.266 1.00 90.75 112 PHE A C 1
ATOM 881 O O . PHE A 1 112 ? 9.911 1.428 11.227 1.00 90.75 112 PHE A O 1
ATOM 888 N N . TYR A 1 113 ? 9.545 2.124 9.127 1.00 87.06 113 TYR A N 1
ATOM 889 C CA . TYR A 1 113 ? 10.888 2.665 8.958 1.00 87.06 113 TYR A CA 1
ATOM 890 C C . TYR A 1 113 ? 11.101 3.889 9.856 1.00 87.06 113 TYR A C 1
ATOM 892 O O . TYR A 1 113 ? 12.132 3.990 10.516 1.00 87.06 113 TYR A O 1
ATOM 900 N N . HIS A 1 114 ? 10.143 4.818 9.883 1.00 86.69 114 HIS A N 1
ATOM 901 C CA . HIS A 1 114 ? 10.226 6.046 10.681 1.00 86.69 114 HIS A CA 1
ATOM 902 C C . HIS A 1 114 ? 9.934 5.837 12.175 1.00 86.69 114 HIS A C 1
ATOM 904 O O . HIS A 1 114 ? 10.024 6.789 12.943 1.00 86.69 114 HIS A O 1
ATOM 910 N N . ASP A 1 115 ? 9.608 4.609 12.586 1.00 88.00 115 ASP A N 1
ATOM 911 C CA . ASP A 1 115 ? 9.250 4.256 13.961 1.00 88.00 115 ASP A CA 1
ATOM 912 C C . ASP A 1 115 ? 8.096 5.112 14.524 1.00 88.00 115 ASP A C 1
ATOM 914 O O . ASP A 1 115 ? 8.118 5.568 15.666 1.00 88.00 115 ASP A O 1
ATOM 918 N N . GLU A 1 116 ? 7.056 5.329 13.711 1.00 87.88 116 GLU A N 1
ATOM 919 C CA . GLU A 1 116 ? 5.880 6.150 14.044 1.00 87.88 116 GLU A CA 1
ATOM 920 C C . GLU A 1 116 ? 4.948 5.437 15.048 1.00 87.88 116 GLU A C 1
ATOM 922 O O . GLU A 1 116 ? 3.811 5.075 14.727 1.00 87.88 116 GLU A O 1
ATOM 927 N N . GLN A 1 117 ? 5.434 5.211 16.277 1.00 86.81 117 GLN A N 1
ATOM 928 C CA . GLN A 1 117 ? 4.809 4.348 17.293 1.00 86.81 117 GLN A CA 1
ATOM 929 C C . GLN A 1 117 ? 3.320 4.632 17.495 1.00 86.81 117 GLN A C 1
ATOM 931 O O . GLN A 1 117 ? 2.515 3.706 17.492 1.00 86.81 117 GLN A O 1
ATOM 936 N N . MET A 1 118 ? 2.925 5.908 17.579 1.00 83.94 118 MET A N 1
ATOM 937 C CA . MET A 1 118 ? 1.523 6.291 17.792 1.00 83.94 118 MET A CA 1
ATOM 938 C C . MET A 1 118 ? 0.590 5.728 16.706 1.00 83.94 118 MET A C 1
ATOM 940 O O . MET A 1 118 ? -0.538 5.330 16.997 1.00 83.94 118 MET A O 1
ATOM 944 N N . LEU A 1 119 ? 1.031 5.718 15.446 1.00 85.38 119 LEU A N 1
ATOM 945 C CA . LEU A 1 119 ? 0.240 5.187 14.336 1.00 85.38 119 LEU A CA 1
ATOM 946 C C . LEU A 1 119 ? 0.338 3.664 14.266 1.00 85.38 119 LEU A C 1
ATOM 948 O O . LEU A 1 119 ? -0.662 3.008 13.977 1.00 85.38 119 LEU A O 1
ATOM 952 N N . LEU A 1 120 ? 1.518 3.111 14.548 1.00 87.38 120 LEU A N 1
ATOM 953 C CA . LEU A 1 120 ? 1.773 1.673 14.520 1.00 87.38 120 LEU A CA 1
ATOM 954 C C . LEU A 1 120 ? 0.991 0.920 15.597 1.00 87.38 120 LEU A C 1
ATOM 956 O O . LEU A 1 120 ? 0.356 -0.081 15.286 1.00 87.38 120 LEU A O 1
ATOM 960 N N . GLU A 1 121 ? 0.971 1.423 16.831 1.00 84.88 121 GLU A N 1
ATOM 961 C CA . GLU A 1 121 ? 0.196 0.861 17.949 1.00 84.88 121 GLU A CA 1
ATOM 962 C C . GLU A 1 121 ? -1.310 0.876 17.685 1.00 84.88 121 GLU A C 1
ATOM 964 O O . GLU A 1 121 ? -2.063 0.080 18.242 1.00 84.88 121 GLU A O 1
ATOM 969 N N . ARG A 1 122 ? -1.760 1.791 16.825 1.00 84.19 122 ARG A N 1
ATOM 970 C CA . ARG A 1 122 ? -3.154 1.875 16.409 1.00 84.19 122 ARG A CA 1
ATOM 971 C C . ARG A 1 122 ? -3.429 1.077 15.150 1.00 84.19 122 ARG A C 1
ATOM 973 O O . ARG A 1 122 ? -4.589 0.924 14.812 1.00 84.19 122 ARG A O 1
ATOM 980 N N . MET A 1 123 ? -2.442 0.597 14.406 1.00 87.69 123 MET A N 1
ATOM 981 C CA . MET A 1 123 ? -2.714 -0.090 13.149 1.00 87.69 123 MET A CA 1
ATOM 982 C C . MET A 1 123 ? -3.302 -1.478 13.420 1.00 87.69 123 MET A C 1
ATOM 984 O O . MET A 1 123 ? -2.653 -2.331 14.002 1.00 87.69 123 MET A O 1
ATOM 988 N N . GLU A 1 124 ? -4.534 -1.724 12.977 1.00 88.19 124 GLU A N 1
ATOM 989 C CA . GLU A 1 124 ? -5.181 -3.035 13.143 1.00 88.19 124 GLU A CA 1
ATOM 990 C C . GLU A 1 124 ? -4.995 -3.906 11.902 1.00 88.19 124 GLU A C 1
ATOM 992 O O . GLU A 1 124 ? -4.839 -5.126 11.982 1.00 88.19 124 GLU A O 1
ATOM 997 N N . GLY A 1 125 ? -5.023 -3.285 10.72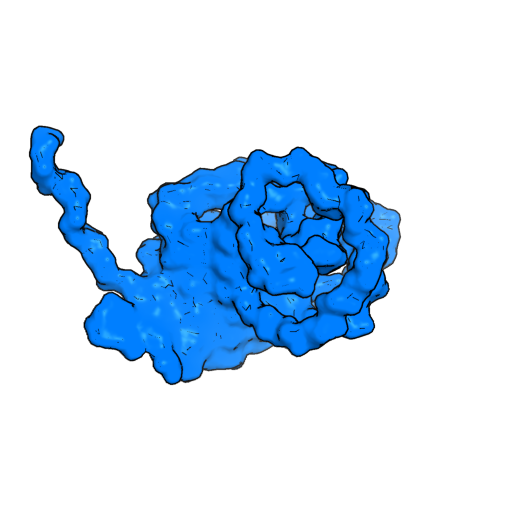3 1.00 90.88 125 GLY A N 1
ATOM 998 C CA . GLY A 1 125 ? -4.801 -4.028 9.500 1.00 90.88 125 GLY A CA 1
ATOM 999 C C . GLY A 1 125 ? -4.725 -3.192 8.238 1.00 90.88 125 GLY A C 1
ATOM 1000 O O . GLY A 1 125 ? -5.124 -2.031 8.191 1.00 90.88 125 GLY A O 1
ATOM 1001 N N . VAL A 1 126 ? -4.221 -3.824 7.192 1.00 92.88 126 VAL A N 1
ATOM 1002 C CA . VAL A 1 126 ? -4.067 -3.268 5.855 1.00 92.88 126 VAL A CA 1
ATOM 1003 C C . VAL A 1 126 ? -4.813 -4.173 4.890 1.00 92.88 126 VAL A C 1
ATOM 1005 O O . VAL A 1 126 ? -4.602 -5.387 4.863 1.00 92.88 126 VAL A O 1
ATOM 1008 N N . TYR A 1 127 ? -5.695 -3.566 4.106 1.00 90.88 127 TYR A N 1
ATOM 1009 C CA . TYR A 1 127 ? -6.544 -4.254 3.149 1.00 90.88 127 TYR A CA 1
ATOM 1010 C C . TYR A 1 127 ? -6.315 -3.647 1.778 1.00 90.88 127 TYR A C 1
ATOM 1012 O O . TYR A 1 127 ? -6.633 -2.478 1.529 1.00 90.88 127 TYR A O 1
ATOM 1020 N N . THR A 1 128 ? -5.755 -4.452 0.888 1.00 91.19 128 THR A N 1
ATOM 1021 C CA . THR A 1 128 ? -5.470 -4.038 -0.477 1.00 91.19 128 THR A CA 1
ATOM 1022 C C . THR A 1 128 ? -6.292 -4.859 -1.455 1.00 91.19 128 THR A C 1
ATOM 1024 O O . THR A 1 128 ? -6.533 -6.050 -1.267 1.00 91.19 128 THR A O 1
ATOM 1027 N N . PHE A 1 129 ? -6.736 -4.201 -2.511 1.00 86.06 129 PHE A N 1
ATOM 1028 C CA . PHE A 1 129 ? -7.448 -4.757 -3.642 1.00 86.06 129 PHE A CA 1
ATOM 1029 C C . PHE A 1 129 ? -6.637 -4.423 -4.879 1.00 86.06 129 PHE A C 1
ATOM 1031 O O . PHE A 1 129 ? -6.196 -3.284 -5.054 1.00 86.06 129 PHE A O 1
ATOM 1038 N N . ASP A 1 130 ? -6.426 -5.428 -5.719 1.00 78.50 130 ASP A N 1
ATOM 1039 C CA . ASP A 1 130 ? -5.700 -5.267 -6.977 1.00 78.50 130 ASP A CA 1
ATOM 1040 C C . ASP A 1 130 ? -4.291 -4.691 -6.747 1.00 78.50 130 ASP A C 1
ATOM 1042 O O . ASP A 1 130 ? -3.790 -3.859 -7.495 1.00 78.50 130 ASP A O 1
ATOM 1046 N N . GLN A 1 131 ? -3.652 -5.105 -5.648 1.00 88.75 131 GLN A N 1
ATOM 1047 C CA . GLN A 1 131 ? -2.311 -4.656 -5.294 1.00 88.75 131 GLN A CA 1
ATOM 1048 C C . GLN A 1 131 ? -1.290 -5.255 -6.272 1.00 88.75 131 GLN A C 1
ATOM 1050 O O . GLN A 1 131 ? -1.164 -6.487 -6.304 1.00 88.75 131 GLN A O 1
ATOM 1055 N N . PRO A 1 132 ? -0.525 -4.430 -7.010 1.00 88.44 132 PRO A N 1
ATOM 1056 C CA . PRO A 1 132 ? 0.605 -4.907 -7.798 1.00 88.44 132 PRO A CA 1
ATOM 1057 C C . PRO A 1 132 ? 1.732 -5.386 -6.875 1.00 88.44 132 PRO A C 1
ATOM 1059 O O . PRO A 1 132 ? 1.696 -5.206 -5.654 1.00 88.44 132 PRO A O 1
ATOM 1062 N N . ARG A 1 133 ? 2.776 -5.994 -7.433 1.00 90.06 133 ARG A N 1
ATOM 1063 C CA . ARG A 1 133 ? 3.985 -6.259 -6.646 1.00 90.06 133 ARG A CA 1
ATOM 1064 C C . ARG A 1 133 ? 4.706 -4.933 -6.395 1.00 90.06 133 ARG A C 1
ATOM 1066 O O . ARG A 1 133 ? 4.904 -4.153 -7.319 1.00 90.06 133 ARG A O 1
ATOM 1073 N N . VAL A 1 134 ? 5.060 -4.666 -5.140 1.00 91.88 134 VAL A N 1
ATOM 1074 C CA . VAL A 1 134 ? 5.579 -3.349 -4.719 1.00 91.88 134 VAL A CA 1
ATOM 1075 C C . VAL A 1 134 ? 7.041 -3.368 -4.290 1.00 91.88 134 VAL A C 1
ATOM 1077 O O . VAL A 1 134 ? 7.687 -2.326 -4.318 1.00 91.88 134 VAL A O 1
ATOM 1080 N N . GLY A 1 135 ? 7.571 -4.531 -3.923 1.00 92.38 135 GLY A N 1
ATOM 1081 C CA . GLY A 1 135 ? 8.956 -4.690 -3.498 1.00 92.38 135 GLY A CA 1
ATOM 1082 C C . GLY A 1 135 ? 9.446 -6.117 -3.696 1.00 92.38 135 GLY A C 1
ATOM 1083 O O . GLY A 1 135 ? 8.696 -6.952 -4.199 1.00 92.38 135 GLY A O 1
ATOM 1084 N N . ASP A 1 136 ? 10.703 -6.382 -3.368 1.00 93.69 136 ASP A N 1
ATOM 1085 C CA . ASP A 1 136 ? 11.333 -7.697 -3.510 1.00 93.69 136 ASP A CA 1
ATOM 1086 C C . ASP A 1 136 ? 11.060 -8.639 -2.319 1.00 93.69 136 ASP A C 1
ATOM 1088 O O . ASP A 1 136 ? 10.206 -8.377 -1.469 1.00 93.69 136 ASP A O 1
ATOM 1092 N N . ASN A 1 137 ? 11.741 -9.793 -2.284 1.00 93.88 137 ASN A N 1
ATOM 1093 C CA . ASN A 1 137 ? 11.609 -10.752 -1.180 1.00 93.88 137 ASN A CA 1
ATOM 1094 C C . ASN A 1 137 ? 12.074 -10.159 0.158 1.00 93.88 137 ASN A C 1
ATOM 1096 O O . ASN A 1 137 ? 11.401 -10.370 1.161 1.00 93.88 137 ASN A O 1
ATOM 1100 N N . GLU A 1 138 ? 13.181 -9.407 0.177 1.00 95.06 138 GLU A N 1
ATOM 1101 C CA . GLU A 1 138 ? 13.696 -8.796 1.410 1.00 95.06 138 GLU A CA 1
ATOM 1102 C C . GLU A 1 138 ? 12.696 -7.778 1.969 1.00 95.06 138 GLU A C 1
ATOM 1104 O O . GLU A 1 138 ? 12.409 -7.788 3.167 1.00 95.06 138 GLU A O 1
ATOM 1109 N N . PHE A 1 139 ? 12.069 -6.982 1.097 1.00 94.94 139 PHE A N 1
ATOM 1110 C CA . PHE A 1 139 ? 10.958 -6.117 1.483 1.00 94.94 139 PHE A CA 1
ATOM 1111 C C . PHE A 1 139 ? 9.760 -6.905 2.034 1.00 94.94 139 PHE A C 1
ATOM 1113 O O . PHE A 1 139 ? 9.157 -6.520 3.039 1.00 94.94 139 PHE A O 1
ATOM 1120 N N . GLY A 1 140 ? 9.425 -8.037 1.412 1.00 95.19 140 GLY A N 1
ATOM 1121 C CA . GLY A 1 140 ? 8.381 -8.936 1.904 1.00 95.19 140 GLY A CA 1
ATOM 1122 C C . GLY A 1 140 ? 8.668 -9.480 3.307 1.00 95.19 140 GLY A C 1
ATOM 1123 O O . GLY A 1 140 ? 7.777 -9.470 4.161 1.00 95.19 140 GLY A O 1
ATOM 1124 N N . ASP A 1 141 ? 9.908 -9.891 3.570 1.00 95.56 141 ASP A N 1
ATOM 1125 C CA . ASP A 1 141 ? 10.359 -10.388 4.873 1.00 95.56 141 ASP A CA 1
ATOM 1126 C C . ASP A 1 141 ? 10.377 -9.276 5.930 1.00 95.56 141 ASP A C 1
ATOM 1128 O O . ASP A 1 141 ? 9.915 -9.478 7.061 1.00 95.56 141 ASP A O 1
ATOM 1132 N N . TYR A 1 142 ? 10.839 -8.078 5.552 1.00 95.81 142 TYR A N 1
ATOM 1133 C CA . TYR A 1 142 ? 10.773 -6.875 6.379 1.00 95.81 142 TYR A CA 1
ATOM 1134 C C . TYR A 1 142 ? 9.330 -6.585 6.808 1.00 95.81 142 TYR A C 1
ATOM 1136 O O . TYR A 1 142 ? 9.049 -6.414 8.001 1.00 95.81 142 TYR A O 1
ATOM 1144 N N . MET A 1 143 ? 8.395 -6.594 5.856 1.00 96.19 143 MET A N 1
ATOM 1145 C CA . MET A 1 143 ? 6.978 -6.378 6.132 1.00 96.19 143 MET A CA 1
ATOM 1146 C C . MET A 1 143 ? 6.412 -7.475 7.031 1.00 96.19 143 MET A C 1
ATOM 1148 O O . MET A 1 143 ? 5.799 -7.172 8.051 1.00 96.19 143 MET A O 1
ATOM 1152 N N . ALA A 1 144 ? 6.657 -8.748 6.718 1.00 95.06 144 ALA A N 1
ATOM 1153 C CA . ALA A 1 144 ? 6.156 -9.870 7.510 1.00 95.06 144 ALA A CA 1
ATOM 1154 C C . ALA A 1 144 ? 6.647 -9.826 8.968 1.00 95.06 144 ALA A C 1
ATOM 1156 O O . ALA A 1 144 ? 5.882 -10.109 9.896 1.00 95.06 144 ALA A O 1
ATOM 1157 N N . LYS A 1 145 ? 7.913 -9.451 9.189 1.00 95.75 145 LYS A N 1
ATOM 1158 C CA . LYS A 1 145 ? 8.490 -9.292 10.528 1.00 95.75 145 LYS A CA 1
ATOM 1159 C C . LYS A 1 145 ? 7.810 -8.166 11.310 1.00 95.75 145 LYS A C 1
ATOM 1161 O O . LYS A 1 145 ? 7.422 -8.393 12.456 1.00 95.75 145 LYS A O 1
ATOM 1166 N N . ASN A 1 146 ? 7.660 -6.983 10.713 1.00 94.94 146 ASN A N 1
ATOM 1167 C CA . ASN A 1 146 ? 7.097 -5.817 11.399 1.00 94.94 146 ASN A CA 1
ATOM 1168 C C . ASN A 1 146 ? 5.586 -5.937 11.626 1.00 94.94 146 ASN A C 1
ATOM 1170 O O . ASN A 1 146 ? 5.116 -5.672 12.729 1.00 94.94 146 ASN A O 1
ATOM 1174 N N . LEU A 1 147 ? 4.837 -6.446 10.644 1.00 94.00 147 LEU A N 1
ATOM 1175 C CA . LEU A 1 147 ? 3.410 -6.736 10.802 1.00 94.00 147 LEU A CA 1
ATOM 1176 C C . LEU A 1 147 ? 3.171 -7.689 11.980 1.00 94.00 147 LEU A C 1
ATOM 1178 O O . LEU A 1 147 ? 2.342 -7.411 12.840 1.00 94.00 147 LEU A O 1
ATOM 1182 N N . ARG A 1 148 ? 3.961 -8.770 12.080 1.00 93.06 148 ARG A N 1
ATOM 1183 C CA . ARG A 1 148 ? 3.882 -9.710 13.209 1.00 93.06 148 ARG A CA 1
ATOM 1184 C C . ARG A 1 148 ? 4.243 -9.050 14.540 1.00 93.06 148 ARG A C 1
ATOM 1186 O O . ARG A 1 148 ? 3.558 -9.294 15.525 1.00 93.06 148 ARG A O 1
ATOM 1193 N N . LYS A 1 149 ? 5.301 -8.232 14.574 1.00 93.38 149 LYS A N 1
ATOM 1194 C CA . LYS A 1 149 ? 5.741 -7.514 15.784 1.00 93.38 149 LYS A CA 1
ATOM 1195 C C . LYS A 1 149 ? 4.633 -6.618 16.347 1.00 93.38 149 LYS A C 1
ATOM 1197 O O . LYS A 1 149 ? 4.470 -6.567 17.559 1.00 93.38 149 LYS A O 1
ATOM 1202 N N . HIS A 1 150 ? 3.887 -5.943 15.476 1.00 90.00 150 HIS A N 1
ATOM 1203 C CA . HIS A 1 150 ? 2.835 -4.998 15.859 1.00 90.00 150 HIS A CA 1
ATOM 1204 C C . HIS A 1 150 ? 1.423 -5.613 15.861 1.00 90.00 150 HIS A C 1
ATOM 1206 O O . HIS A 1 150 ? 0.454 -4.900 16.085 1.00 90.00 150 HIS A O 1
ATOM 1212 N N . GLY A 1 151 ? 1.280 -6.922 15.612 1.00 90.62 151 GLY A N 1
ATOM 1213 C CA . GLY A 1 151 ? -0.030 -7.585 15.575 1.00 90.62 151 GLY A CA 1
ATOM 1214 C C . GLY A 1 151 ? -0.944 -7.112 14.437 1.00 90.62 151 GLY A C 1
ATOM 1215 O O . GLY A 1 151 ? -2.159 -7.240 14.534 1.00 90.62 151 GLY A O 1
ATOM 1216 N N . VAL A 1 152 ? -0.373 -6.570 13.358 1.00 90.06 152 VAL A N 1
ATOM 1217 C CA . VAL A 1 152 ? -1.118 -5.986 12.237 1.00 90.06 152 VAL A CA 1
ATOM 1218 C C . VAL A 1 152 ? -1.478 -7.063 11.222 1.00 90.06 152 VAL A C 1
ATOM 1220 O O . VAL A 1 152 ? -0.609 -7.772 10.703 1.00 90.06 152 VAL A O 1
ATOM 1223 N N . HIS A 1 153 ? -2.753 -7.143 10.851 1.00 90.38 153 HIS A N 1
ATOM 1224 C CA . HIS A 1 153 ? -3.186 -8.024 9.771 1.00 90.38 153 HIS A CA 1
ATOM 1225 C C . HIS A 1 153 ? -2.947 -7.400 8.394 1.00 90.38 153 HIS A C 1
ATOM 1227 O O . HIS A 1 153 ? -3.275 -6.243 8.167 1.00 90.38 153 HIS A O 1
ATOM 1233 N N . PHE A 1 154 ? -2.439 -8.170 7.432 1.00 93.06 154 PHE A N 1
ATOM 1234 C CA . PHE A 1 154 ? -2.287 -7.703 6.053 1.00 93.06 154 PHE A CA 1
ATOM 1235 C C . PHE A 1 154 ? -2.978 -8.668 5.095 1.00 93.06 154 PHE A C 1
ATOM 1237 O O . PHE A 1 154 ? -2.548 -9.818 4.945 1.00 93.06 154 PHE A O 1
ATOM 1244 N N . PHE A 1 155 ? -4.031 -8.188 4.436 1.00 91.00 155 PHE A N 1
ATOM 1245 C CA . PHE A 1 155 ? -4.824 -8.954 3.485 1.00 91.00 155 PHE A CA 1
ATOM 1246 C C . PHE A 1 155 ? -4.792 -8.313 2.106 1.00 91.00 155 PHE A C 1
ATOM 1248 O O . PHE A 1 155 ? -5.144 -7.148 1.925 1.00 91.00 155 PHE A O 1
ATOM 1255 N N . ARG A 1 156 ? -4.420 -9.126 1.123 1.00 92.12 156 ARG A N 1
ATOM 1256 C CA . ARG A 1 156 ? -4.433 -8.776 -0.289 1.00 92.12 156 ARG A CA 1
ATOM 1257 C C . ARG A 1 156 ? -5.545 -9.544 -0.981 1.00 92.12 156 ARG A C 1
ATOM 1259 O O . ARG A 1 156 ? -5.474 -10.765 -1.122 1.00 92.12 156 ARG A O 1
ATOM 1266 N N . TYR A 1 157 ? -6.560 -8.825 -1.424 1.00 88.88 157 TYR A N 1
ATOM 1267 C CA . TYR A 1 157 ? -7.677 -9.363 -2.177 1.00 88.88 157 TYR A CA 1
ATOM 1268 C C . TYR A 1 157 ? -7.368 -9.336 -3.671 1.00 88.88 157 TYR A C 1
ATOM 1270 O O . TYR A 1 157 ? -7.010 -8.299 -4.232 1.00 88.88 157 TYR A O 1
ATOM 1278 N N . VAL A 1 158 ? -7.498 -10.495 -4.314 1.00 86.94 158 VAL A N 1
ATOM 1279 C CA . VAL A 1 158 ? -7.226 -10.673 -5.744 1.00 86.94 158 VAL A CA 1
ATOM 1280 C C . VAL A 1 158 ? -8.456 -11.252 -6.410 1.00 86.94 158 VAL A C 1
ATOM 1282 O O . VAL A 1 158 ? -8.921 -12.323 -6.023 1.00 86.94 158 VAL A O 1
ATOM 1285 N N . TYR A 1 159 ? -8.960 -10.572 -7.434 1.00 82.44 159 TYR A N 1
ATOM 1286 C CA . TYR A 1 159 ? -10.113 -11.043 -8.185 1.00 82.44 159 TYR A CA 1
ATOM 1287 C C . TYR A 1 159 ? -9.702 -11.756 -9.477 1.00 82.44 159 TYR A C 1
ATOM 1289 O O . TYR A 1 159 ? -9.031 -11.191 -10.333 1.00 82.44 159 TYR A O 1
ATOM 1297 N N . CYS A 1 160 ? -10.138 -13.004 -9.629 1.00 85.62 160 CYS A N 1
ATOM 1298 C CA . CYS A 1 160 ? -10.132 -13.806 -10.847 1.00 85.62 160 CYS A CA 1
ATOM 1299 C C . CYS A 1 160 ? -8.882 -13.602 -11.735 1.00 85.62 160 CYS A C 1
ATOM 1301 O O . CYS A 1 160 ? -7.765 -14.003 -11.376 1.00 85.62 160 CYS A O 1
ATOM 1303 N N . ASN A 1 161 ? -9.072 -12.968 -12.892 1.00 80.00 161 ASN A N 1
ATOM 1304 C CA . ASN A 1 161 ? -8.065 -12.713 -13.915 1.00 80.00 161 ASN A CA 1
ATOM 1305 C C . ASN A 1 161 ? -7.514 -11.276 -13.876 1.00 80.00 161 ASN A C 1
ATOM 1307 O O . ASN A 1 161 ? -6.892 -10.854 -14.843 1.00 80.00 161 ASN A O 1
ATOM 1311 N N . ASP A 1 162 ? -7.695 -10.540 -12.769 1.00 76.81 162 ASP A N 1
ATOM 1312 C CA . ASP A 1 162 ? -7.202 -9.163 -12.632 1.00 76.81 162 ASP A CA 1
ATOM 1313 C C . ASP A 1 162 ? -5.690 -9.077 -12.896 1.00 76.81 162 ASP A C 1
ATOM 1315 O O . ASP A 1 162 ? -4.870 -9.719 -12.231 1.00 76.81 162 ASP A O 1
ATOM 1319 N N . MET A 1 163 ? -5.305 -8.302 -13.903 1.00 79.06 163 MET A N 1
ATOM 1320 C CA . MET A 1 163 ? -3.914 -8.210 -14.328 1.00 79.06 163 MET A CA 1
ATOM 1321 C C . MET A 1 163 ? -3.044 -7.416 -13.355 1.00 79.06 163 MET A C 1
ATOM 1323 O O . MET A 1 163 ? -1.841 -7.660 -13.293 1.00 79.06 163 MET A O 1
ATOM 1327 N N . VAL A 1 164 ? -3.618 -6.528 -12.542 1.00 81.50 164 VAL A N 1
ATOM 1328 C CA . VAL A 1 164 ? -2.838 -5.621 -11.697 1.00 81.50 164 VAL A CA 1
ATOM 1329 C C . VAL A 1 164 ? -2.008 -6.387 -10.656 1.00 81.50 164 VAL A C 1
ATOM 1331 O O . VAL A 1 164 ? -0.797 -6.174 -10.604 1.00 81.50 164 VAL A O 1
ATOM 1334 N N . PRO A 1 165 ? -2.543 -7.377 -9.908 1.00 86.75 165 PRO A N 1
ATOM 1335 C CA . PRO A 1 165 ? -1.720 -8.221 -9.038 1.00 86.75 165 PRO A CA 1
ATOM 1336 C C . PRO A 1 165 ? -0.700 -9.098 -9.759 1.00 86.75 165 PRO A C 1
ATOM 1338 O O . PRO A 1 165 ? 0.104 -9.764 -9.108 1.00 86.75 165 PRO A O 1
ATOM 1341 N N . ARG A 1 166 ? -0.744 -9.178 -11.087 1.00 83.69 166 ARG A N 1
ATOM 1342 C CA . ARG A 1 166 ? 0.190 -9.981 -11.876 1.00 83.69 166 ARG A CA 1
ATOM 1343 C C . ARG A 1 166 ? 1.387 -9.162 -12.347 1.00 83.69 166 ARG A C 1
ATOM 1345 O O . ARG A 1 166 ? 2.347 -9.790 -12.793 1.00 83.69 166 ARG A O 1
ATOM 1352 N N . VAL A 1 167 ? 1.393 -7.844 -12.133 1.00 79.31 167 VAL A N 1
ATOM 1353 C CA . VAL A 1 167 ? 2.494 -6.953 -12.510 1.00 79.31 167 VAL A CA 1
ATOM 1354 C C . VAL A 1 167 ? 3.148 -6.237 -11.308 1.00 79.31 167 VAL A C 1
ATOM 1356 O O . VAL A 1 167 ? 2.497 -6.046 -10.278 1.00 79.31 167 VAL A O 1
ATOM 1359 N N . PRO A 1 168 ? 4.432 -5.847 -11.408 1.00 76.94 168 PRO A N 1
ATOM 1360 C CA . PRO A 1 168 ? 5.431 -6.414 -12.319 1.00 76.94 168 PRO A CA 1
ATOM 1361 C C . PRO A 1 168 ? 5.429 -7.946 -12.295 1.00 76.94 168 PRO A C 1
ATOM 1363 O O . PRO A 1 168 ? 5.056 -8.531 -11.274 1.00 76.94 168 PRO A O 1
ATOM 1366 N N . PHE A 1 169 ? 5.753 -8.597 -13.418 1.00 74.44 169 PHE A N 1
ATOM 1367 C CA . PHE A 1 169 ? 5.758 -10.062 -13.508 1.00 74.44 169 PHE A CA 1
ATOM 1368 C C . PHE A 1 169 ? 6.642 -10.689 -12.422 1.00 74.44 169 PHE A C 1
ATOM 1370 O O . PHE A 1 169 ? 7.520 -10.041 -11.851 1.00 74.44 169 PHE A O 1
ATOM 1377 N N . ASP A 1 170 ? 6.375 -11.956 -12.101 1.00 71.00 170 ASP A N 1
ATOM 1378 C CA . ASP A 1 170 ? 7.127 -12.653 -11.061 1.00 71.00 170 ASP A CA 1
ATOM 1379 C C . ASP A 1 170 ? 8.614 -12.723 -11.447 1.00 71.00 170 ASP A C 1
ATOM 1381 O O . ASP A 1 170 ? 8.972 -13.272 -12.486 1.00 71.00 170 ASP A O 1
ATOM 1385 N N . GLY A 1 171 ? 9.469 -12.112 -10.629 1.00 80.12 171 GLY A N 1
ATOM 1386 C CA . GLY A 1 171 ? 10.873 -11.868 -10.952 1.00 80.12 171 GLY A CA 1
ATOM 1387 C C . GLY A 1 171 ? 11.569 -11.228 -9.762 1.00 80.12 171 GLY A C 1
ATOM 1388 O O . GLY A 1 171 ? 11.685 -11.871 -8.719 1.00 80.12 171 GLY A O 1
ATOM 1389 N N . VAL A 1 172 ? 11.979 -9.966 -9.902 1.00 80.62 172 VAL A N 1
ATOM 1390 C CA . VAL A 1 172 ? 12.549 -9.158 -8.806 1.00 80.62 172 VAL A CA 1
ATOM 1391 C C . VAL A 1 172 ? 11.485 -8.828 -7.759 1.00 80.62 172 VAL A C 1
ATOM 1393 O O . VAL A 1 172 ? 11.700 -9.046 -6.571 1.00 80.62 172 VAL A O 1
ATOM 1396 N N . PHE A 1 173 ? 10.315 -8.360 -8.198 1.00 88.38 173 PHE A N 1
ATOM 1397 C CA . PHE A 1 173 ? 9.227 -7.982 -7.303 1.00 88.38 173 PHE A CA 1
ATOM 1398 C C . PHE A 1 173 ? 8.405 -9.197 -6.873 1.00 88.38 173 PHE A C 1
ATOM 1400 O O . PHE A 1 173 ? 8.181 -10.133 -7.648 1.00 88.38 173 PHE A O 1
ATOM 1407 N N . LYS A 1 174 ? 7.938 -9.178 -5.624 1.00 91.56 174 LYS A N 1
ATOM 1408 C CA . LYS A 1 174 ? 7.269 -10.279 -4.930 1.00 91.56 174 LYS A CA 1
ATOM 1409 C C . LYS A 1 174 ? 6.064 -9.765 -4.146 1.00 91.56 174 LYS A C 1
ATOM 1411 O O . LYS A 1 174 ? 5.945 -8.587 -3.820 1.00 91.56 174 LYS A O 1
ATOM 1416 N N . HIS A 1 175 ? 5.125 -10.672 -3.896 1.00 93.00 175 HIS A N 1
ATOM 1417 C CA . HIS A 1 175 ? 3.978 -10.402 -3.030 1.00 93.00 175 HIS A CA 1
ATOM 1418 C C . HIS A 1 175 ? 4.303 -10.788 -1.593 1.00 93.00 175 HIS A C 1
ATOM 1420 O O . HIS A 1 175 ? 5.006 -11.767 -1.365 1.00 93.00 175 HIS A O 1
ATOM 1426 N N . PHE A 1 176 ? 3.699 -10.077 -0.646 1.00 93.38 176 PHE A N 1
ATOM 1427 C CA . PHE A 1 176 ? 3.691 -10.411 0.776 1.00 93.38 176 PHE A CA 1
ATOM 1428 C C . PHE A 1 176 ? 2.263 -10.296 1.335 1.00 93.38 176 PHE A C 1
ATOM 1430 O O . PHE A 1 176 ? 1.342 -9.855 0.638 1.00 93.38 176 PHE A O 1
ATOM 1437 N N . GLY A 1 177 ? 2.082 -10.713 2.589 1.00 90.00 177 GLY A N 1
ATOM 1438 C CA . GLY A 1 177 ? 0.781 -10.729 3.258 1.00 90.00 177 GLY A CA 1
ATOM 1439 C C . GLY A 1 177 ? -0.126 -11.883 2.819 1.00 90.00 177 GLY A C 1
ATOM 1440 O O . GLY A 1 177 ? 0.207 -12.685 1.943 1.00 90.00 177 GLY A O 1
ATOM 1441 N N . THR A 1 178 ? -1.295 -11.977 3.451 1.00 90.81 178 THR A N 1
ATOM 1442 C CA . THR A 1 178 ? -2.251 -13.061 3.198 1.00 90.81 178 THR A CA 1
ATOM 1443 C C . THR A 1 178 ? -3.042 -12.775 1.928 1.00 90.81 178 THR A C 1
ATOM 1445 O O . THR A 1 178 ? -3.744 -11.770 1.844 1.00 90.81 178 THR A O 1
ATOM 1448 N N . CYS A 1 179 ? -2.960 -13.664 0.939 1.00 90.44 179 CYS A N 1
ATOM 1449 C CA . CYS A 1 179 ? -3.720 -13.537 -0.301 1.00 90.44 179 CYS A CA 1
ATOM 1450 C C . CYS A 1 179 ? -5.092 -14.210 -0.174 1.00 90.44 179 CYS A C 1
ATOM 1452 O O . CYS A 1 179 ? -5.182 -15.426 0.014 1.00 90.44 179 CYS A O 1
ATOM 1454 N N . VAL A 1 180 ? -6.153 -13.426 -0.351 1.00 87.50 180 VAL A N 1
ATOM 1455 C CA . VAL A 1 180 ? -7.533 -13.910 -0.447 1.00 87.50 180 VAL A CA 1
ATOM 1456 C C . VAL A 1 180 ? -7.969 -13.792 -1.902 1.00 87.50 180 VAL A C 1
ATOM 1458 O O . VAL A 1 180 ? -8.141 -12.695 -2.434 1.00 87.50 180 VAL A O 1
ATOM 1461 N N . TYR A 1 181 ? -8.101 -14.934 -2.568 1.00 84.69 181 TYR A N 1
ATOM 1462 C CA . TYR A 1 181 ? -8.438 -14.994 -3.984 1.00 84.69 181 TYR A CA 1
ATOM 1463 C C . TYR A 1 181 ? -9.938 -15.200 -4.178 1.00 84.69 181 TYR A C 1
ATOM 1465 O O . TYR A 1 181 ? -10.516 -16.092 -3.570 1.00 84.69 181 TYR A O 1
ATOM 1473 N N . TYR A 1 182 ? -10.559 -14.431 -5.063 1.00 81.38 182 TYR A N 1
ATOM 1474 C CA . TYR A 1 182 ? -11.954 -14.608 -5.459 1.00 81.38 182 TYR A CA 1
ATOM 1475 C C . TYR A 1 182 ? -12.036 -15.139 -6.886 1.00 81.38 182 TYR A C 1
ATOM 1477 O O . TYR A 1 182 ? -11.413 -14.586 -7.788 1.00 81.38 182 TYR A O 1
ATOM 1485 N N . ASN A 1 183 ? -12.822 -16.191 -7.121 1.00 80.88 183 ASN A N 1
ATOM 1486 C CA . ASN A 1 183 ? -13.102 -16.650 -8.486 1.00 80.88 183 ASN A CA 1
ATOM 1487 C C . ASN A 1 183 ? -14.113 -15.725 -9.203 1.00 80.88 183 ASN A C 1
ATOM 1489 O O . ASN A 1 183 ? -14.647 -14.785 -8.615 1.00 80.88 183 ASN A O 1
ATOM 1493 N N . SER A 1 184 ? -14.426 -16.016 -10.470 1.00 81.75 184 SER A N 1
ATOM 1494 C CA . SER A 1 184 ? -15.413 -15.264 -11.270 1.00 81.75 184 SER A CA 1
ATOM 1495 C C . SER A 1 184 ? -16.851 -15.305 -10.728 1.00 81.75 184 SER A C 1
ATOM 1497 O O . SER A 1 184 ? -17.708 -14.568 -11.206 1.00 81.75 184 SER A O 1
ATOM 1499 N N . LYS A 1 185 ? -17.127 -16.155 -9.730 1.00 80.81 185 LYS A N 1
ATOM 1500 C CA . LYS A 1 185 ? -18.404 -16.254 -9.011 1.00 80.81 185 LYS A CA 1
ATOM 1501 C C . LYS A 1 185 ? -18.351 -15.585 -7.629 1.00 80.81 185 LYS A C 1
ATOM 1503 O O . LYS A 1 185 ? -19.239 -15.822 -6.819 1.00 80.81 185 LYS A O 1
ATOM 1508 N N . TYR A 1 186 ? -17.313 -14.790 -7.343 1.00 74.25 186 TYR A N 1
ATOM 1509 C CA . TYR A 1 186 ? -17.074 -14.141 -6.046 1.00 74.25 186 TYR A CA 1
ATOM 1510 C C . TYR A 1 186 ? -17.008 -15.114 -4.856 1.00 74.25 186 TYR A C 1
ATOM 1512 O O . TYR A 1 186 ? -17.302 -14.744 -3.722 1.00 74.25 186 TYR A O 1
ATOM 1520 N N . GLN A 1 187 ? -16.562 -16.351 -5.086 1.00 75.81 187 GLN A N 1
ATOM 1521 C CA . GLN A 1 187 ? -16.296 -17.303 -4.007 1.00 75.81 187 GLN A CA 1
ATOM 1522 C C . GLN A 1 187 ? -14.834 -17.174 -3.548 1.00 75.81 187 GLN A C 1
ATOM 1524 O O . GLN A 1 187 ? -13.941 -17.220 -4.407 1.00 75.81 187 GLN A O 1
ATOM 1529 N N . PRO A 1 188 ? -14.577 -16.998 -2.237 1.00 74.31 188 PRO A N 1
ATOM 1530 C CA . PRO A 1 188 ? -13.231 -16.824 -1.710 1.00 74.31 188 PRO A CA 1
ATOM 1531 C C . PRO A 1 188 ? -12.482 -18.154 -1.578 1.00 74.31 188 PRO A C 1
ATOM 1533 O O . PRO A 1 188 ? -13.035 -19.167 -1.155 1.00 74.31 188 PRO A O 1
ATOM 1536 N N . TYR A 1 189 ? -11.183 -18.107 -1.848 1.00 73.69 189 TYR A N 1
ATOM 1537 C CA . TYR A 1 189 ? -10.200 -19.145 -1.577 1.00 73.69 189 TYR A CA 1
ATOM 1538 C C . TYR A 1 189 ? -9.024 -18.502 -0.837 1.00 73.69 189 TYR A C 1
ATOM 1540 O O . TYR A 1 189 ? -8.408 -17.549 -1.322 1.00 73.69 189 TYR A O 1
ATOM 1548 N N . LEU A 1 190 ? -8.700 -19.021 0.346 1.00 59.69 190 LEU A N 1
ATOM 1549 C CA . LEU A 1 190 ? -7.468 -18.674 1.055 1.00 59.69 190 LEU A CA 1
ATOM 1550 C C . LEU A 1 190 ? -6.307 -19.375 0.344 1.00 59.69 190 LEU A C 1
ATOM 1552 O O . LEU A 1 190 ? -6.304 -20.598 0.199 1.00 59.69 190 LEU A O 1
ATOM 1556 N N . PHE A 1 191 ? -5.348 -18.610 -0.176 1.00 48.84 191 PHE A N 1
ATOM 1557 C CA . PHE A 1 191 ? -4.328 -19.175 -1.051 1.00 48.84 191 PHE A CA 1
ATOM 1558 C C . PHE A 1 191 ? -3.159 -19.798 -0.270 1.00 48.84 191 PHE A C 1
ATOM 1560 O O . PHE A 1 191 ? -2.314 -19.086 0.267 1.00 48.84 191 PHE A O 1
ATOM 1567 N N . GLY A 1 192 ? -3.094 -21.135 -0.296 1.00 42.72 192 GLY A N 1
ATOM 1568 C CA . GLY A 1 192 ? -1.937 -21.980 0.046 1.00 42.72 192 GLY A CA 1
ATOM 1569 C C . GLY A 1 192 ? -1.618 -23.047 -1.020 1.00 42.72 192 GLY A C 1
ATOM 1570 O O . GLY A 1 192 ? -0.809 -23.935 -0.779 1.00 42.72 192 GLY A O 1
ATOM 1571 N N . MET A 1 193 ? -2.238 -22.980 -2.207 1.00 38.78 193 MET A N 1
ATOM 1572 C CA . MET A 1 193 ? -2.044 -23.941 -3.303 1.00 38.78 193 MET A CA 1
ATOM 1573 C C . MET A 1 193 ? -1.927 -23.218 -4.653 1.00 38.78 193 MET A C 1
ATOM 1575 O O . MET A 1 193 ? -2.914 -22.936 -5.334 1.00 38.78 193 MET A O 1
ATOM 1579 N N . ARG A 1 194 ? -0.684 -22.921 -5.055 1.00 38.78 194 ARG A N 1
ATOM 1580 C CA . ARG A 1 194 ? -0.312 -22.630 -6.450 1.00 38.78 194 ARG A CA 1
ATOM 1581 C C . ARG A 1 194 ? -0.650 -23.862 -7.288 1.00 38.78 194 ARG A C 1
ATOM 1583 O O . ARG A 1 194 ? -0.033 -24.878 -7.029 1.00 38.78 194 ARG A O 1
ATOM 1590 N N . ILE A 1 195 ? -1.598 -23.779 -8.232 1.00 38.59 195 ILE A N 1
ATOM 1591 C CA . ILE A 1 195 ? -1.646 -24.554 -9.503 1.00 38.59 195 ILE A CA 1
ATOM 1592 C C . ILE A 1 195 ? -2.907 -24.215 -10.336 1.00 38.59 195 ILE A C 1
ATOM 1594 O O . ILE A 1 195 ? -2.831 -24.176 -11.558 1.00 38.59 195 ILE A O 1
ATOM 1598 N N . LEU A 1 196 ? -4.054 -23.871 -9.738 1.00 41.97 196 LEU A N 1
ATOM 1599 C CA . LEU A 1 196 ? -5.324 -23.776 -10.495 1.00 41.97 196 LEU A CA 1
ATOM 1600 C C . LEU A 1 196 ? -5.567 -22.478 -11.295 1.00 41.97 196 LEU A C 1
ATOM 1602 O O . LEU A 1 196 ? -6.447 -22.449 -12.151 1.00 41.97 196 LEU A O 1
ATOM 1606 N N . GLY A 1 197 ? -4.797 -21.412 -11.060 1.00 40.84 197 GLY A N 1
ATOM 1607 C CA . GLY A 1 197 ? -5.007 -20.104 -11.705 1.00 40.84 197 GLY A CA 1
ATOM 1608 C C . GLY A 1 197 ? -4.461 -19.964 -13.134 1.00 40.84 197 GLY A C 1
ATOM 1609 O O . GLY A 1 197 ? -4.647 -18.912 -13.737 1.00 40.84 197 GLY A O 1
ATOM 1610 N N . LEU A 1 198 ? -3.775 -20.984 -13.664 1.00 42.81 198 LEU A N 1
ATOM 1611 C CA . LEU A 1 198 ? -3.138 -20.957 -14.991 1.00 42.81 198 LEU A CA 1
ATOM 1612 C C . LEU A 1 198 ? -3.988 -21.593 -16.105 1.00 42.81 198 LEU A C 1
ATOM 1614 O O . LEU A 1 198 ? -3.666 -21.417 -17.273 1.00 42.81 198 LEU A O 1
ATOM 1618 N N . LEU A 1 199 ? -5.060 -22.321 -15.768 1.00 41.06 199 LEU A N 1
ATOM 1619 C CA . LEU A 1 199 ? -5.795 -23.157 -16.732 1.00 41.06 199 LEU A CA 1
ATOM 1620 C C . LEU A 1 199 ? -7.042 -22.503 -17.345 1.00 41.06 199 LEU A C 1
ATOM 1622 O O . LEU A 1 199 ? -7.544 -23.005 -18.341 1.00 41.06 199 LEU A O 1
ATOM 1626 N N . ASN A 1 200 ? -7.536 -21.391 -16.792 1.00 38.91 200 ASN A N 1
ATOM 1627 C CA . ASN A 1 200 ? -8.752 -20.728 -17.278 1.00 38.91 200 ASN A CA 1
ATOM 1628 C C . ASN A 1 200 ? -8.482 -19.263 -17.649 1.00 38.91 200 ASN A C 1
ATOM 1630 O O . ASN A 1 200 ? -8.885 -18.331 -16.947 1.00 38.91 200 ASN A O 1
ATOM 1634 N N . THR A 1 201 ? -7.790 -19.059 -18.769 1.00 35.94 201 THR A N 1
ATOM 1635 C CA . THR A 1 201 ? -7.766 -17.776 -19.477 1.00 35.94 201 THR A CA 1
ATOM 1636 C C . THR A 1 201 ? -9.030 -17.660 -20.330 1.00 35.94 201 THR A C 1
ATOM 1638 O O . THR A 1 201 ? -9.269 -18.470 -21.219 1.00 35.94 201 THR A O 1
ATOM 1641 N N . GLY A 1 202 ? -9.862 -16.653 -20.069 1.00 41.00 202 GLY A N 1
ATOM 1642 C CA . GLY A 1 202 ? -10.988 -16.335 -20.949 1.00 41.00 202 GLY A CA 1
ATOM 1643 C C . GLY A 1 202 ? -12.210 -15.807 -20.213 1.00 41.00 202 GLY A C 1
ATOM 1644 O O . GLY A 1 202 ? -12.782 -16.505 -19.385 1.00 41.00 202 GLY A O 1
ATOM 1645 N N . ILE A 1 203 ? -12.627 -14.598 -20.604 1.00 33.16 203 ILE A N 1
ATOM 1646 C CA . ILE A 1 203 ? -13.761 -13.774 -20.142 1.00 33.16 203 ILE A CA 1
ATOM 1647 C C . ILE A 1 203 ? -13.339 -12.684 -19.130 1.00 33.16 203 ILE A C 1
ATOM 1649 O O . ILE A 1 203 ? -13.142 -12.968 -17.945 1.00 33.16 203 ILE A O 1
ATOM 1653 N N . PRO A 1 204 ? -13.218 -11.414 -19.578 1.00 34.44 204 PRO A N 1
ATOM 1654 C CA . PRO A 1 204 ? -12.964 -10.277 -18.706 1.00 34.44 204 PRO A CA 1
ATOM 1655 C C . PRO A 1 204 ? -14.224 -9.966 -17.895 1.00 34.44 204 PRO A C 1
ATOM 1657 O O . PRO A 1 204 ? -15.184 -9.381 -18.390 1.00 34.44 204 PRO A O 1
ATOM 1660 N N . ALA A 1 205 ? -14.222 -10.329 -16.616 1.00 33.31 205 ALA A N 1
ATOM 1661 C CA . ALA A 1 205 ? -15.190 -9.814 -15.654 1.00 33.31 205 ALA A CA 1
ATOM 1662 C C . ALA A 1 205 ? -14.705 -8.452 -15.121 1.00 33.31 205 ALA A C 1
ATOM 1664 O O . ALA A 1 205 ? -14.429 -8.301 -13.935 1.00 33.31 205 ALA A O 1
ATOM 1665 N N . HIS A 1 206 ? -14.561 -7.459 -16.003 1.00 41.59 206 HIS A N 1
ATOM 1666 C CA . HIS A 1 206 ? -14.270 -6.080 -15.608 1.00 41.59 206 HIS A CA 1
ATOM 1667 C C . HIS A 1 206 ? -15.573 -5.280 -15.603 1.00 41.59 206 HIS A C 1
ATOM 1669 O O . HIS A 1 206 ? -15.946 -4.655 -16.592 1.00 41.59 206 HIS A O 1
ATOM 1675 N N . ARG A 1 207 ? -16.282 -5.277 -14.470 1.00 32.31 207 ARG A N 1
ATOM 1676 C CA . ARG A 1 207 ? -17.172 -4.158 -14.138 1.00 32.31 207 ARG A CA 1
ATOM 1677 C C . ARG A 1 207 ? -16.488 -3.317 -13.076 1.00 32.31 207 ARG A C 1
ATOM 1679 O O . ARG A 1 207 ? -15.851 -3.848 -12.171 1.00 32.31 207 ARG A O 1
ATOM 1686 N N . ALA A 1 208 ? -16.580 -2.002 -13.241 1.00 30.56 208 ALA A N 1
ATOM 1687 C CA . ALA A 1 208 ? -15.992 -0.998 -12.370 1.00 30.56 208 ALA A CA 1
ATOM 1688 C C . ALA A 1 208 ? -16.587 -1.070 -10.951 1.00 30.56 208 ALA A C 1
ATOM 1690 O O . ALA A 1 208 ? -17.456 -0.283 -10.588 1.00 30.56 208 ALA A O 1
ATOM 1691 N N . GLN A 1 209 ? -16.130 -2.017 -10.132 1.00 37.41 209 GLN A N 1
ATOM 1692 C CA . GLN A 1 209 ? -16.227 -1.880 -8.687 1.00 37.41 209 GLN A CA 1
ATOM 1693 C C . GLN A 1 209 ? -15.116 -0.919 -8.244 1.00 37.41 209 GLN A C 1
ATOM 1695 O O . GLN A 1 209 ? -13.929 -1.154 -8.478 1.00 37.41 209 GLN A O 1
ATOM 1700 N N . ASN A 1 210 ? -15.517 0.196 -7.636 1.00 33.94 210 ASN A N 1
ATOM 1701 C CA . ASN A 1 210 ? -14.623 1.153 -6.995 1.00 33.94 210 ASN A CA 1
ATOM 1702 C C . ASN A 1 210 ? -14.027 0.499 -5.741 1.00 33.94 210 ASN A C 1
ATOM 1704 O O . ASN A 1 210 ? -14.586 0.614 -4.653 1.00 33.94 210 ASN A O 1
ATOM 1708 N N . TYR A 1 211 ? -12.934 -0.246 -5.891 1.00 45.50 211 TYR A N 1
ATOM 1709 C CA . TYR A 1 211 ? -12.241 -0.830 -4.748 1.00 45.50 211 TYR A CA 1
ATOM 1710 C C . TYR A 1 211 ? -11.530 0.268 -3.955 1.00 45.50 211 TYR A C 1
ATOM 1712 O O . TYR A 1 211 ? -10.725 1.028 -4.497 1.00 45.50 211 TYR A O 1
ATOM 1720 N N . VAL A 1 212 ? -11.836 0.353 -2.663 1.00 48.31 212 VAL A N 1
ATOM 1721 C CA . VAL A 1 212 ? -11.175 1.265 -1.732 1.00 48.31 212 VAL A CA 1
ATOM 1722 C C . VAL A 1 212 ? -10.026 0.504 -1.082 1.00 48.31 212 VAL A C 1
ATOM 1724 O O . VAL A 1 212 ? -10.246 -0.435 -0.325 1.00 48.31 212 VAL A O 1
ATOM 1727 N N . ASN A 1 213 ? -8.796 0.894 -1.402 1.00 59.72 213 ASN A N 1
ATOM 1728 C CA . ASN A 1 213 ? -7.608 0.393 -0.720 1.00 59.72 213 ASN A CA 1
ATOM 1729 C C . ASN A 1 213 ? -7.467 1.131 0.602 1.00 59.72 213 ASN A C 1
ATOM 1731 O O . ASN A 1 213 ? -7.421 2.362 0.589 1.00 59.72 213 ASN A O 1
ATOM 1735 N N . SER A 1 214 ? -7.425 0.406 1.718 1.00 57.56 214 SER A N 1
ATOM 1736 C CA . SER A 1 214 ? -7.545 1.016 3.039 1.00 57.56 214 SER A CA 1
ATOM 1737 C C . SER A 1 214 ? -6.575 0.436 4.056 1.00 57.56 214 SER A C 1
ATOM 1739 O O . SER A 1 214 ? -6.480 -0.781 4.220 1.00 57.56 214 SER A O 1
ATOM 1741 N N . THR A 1 215 ? -5.957 1.323 4.821 1.00 58.81 215 THR A N 1
ATOM 1742 C CA . THR A 1 215 ? -5.304 0.997 6.086 1.00 58.81 215 THR A CA 1
ATOM 1743 C C . THR A 1 215 ? -6.266 1.328 7.219 1.00 58.81 215 THR A C 1
ATOM 1745 O O . THR A 1 215 ? -6.752 2.456 7.325 1.00 58.81 215 THR A O 1
ATOM 1748 N N . ARG A 1 216 ? -6.568 0.336 8.056 1.00 58.25 216 ARG A N 1
ATOM 1749 C CA . ARG A 1 216 ? -7.426 0.460 9.233 1.00 58.25 216 ARG A CA 1
ATOM 1750 C C . ARG A 1 216 ? -6.552 0.726 10.458 1.00 58.25 216 ARG A C 1
ATOM 1752 O O . ARG A 1 216 ? -5.794 -0.136 10.895 1.00 58.25 216 ARG A O 1
ATOM 1759 N N . LEU A 1 217 ? -6.680 1.924 11.008 1.00 55.84 217 LEU A N 1
ATOM 1760 C CA . LEU A 1 217 ? -6.077 2.361 12.261 1.00 55.84 217 LEU A CA 1
ATOM 1761 C C . LEU A 1 217 ? -7.156 2.300 13.348 1.00 55.84 217 LEU A C 1
ATOM 1763 O O . LEU A 1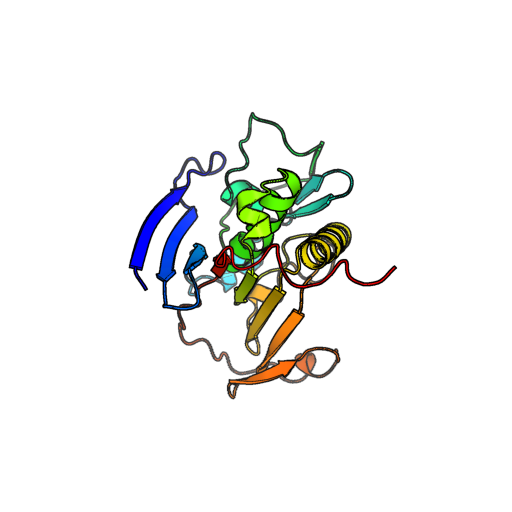 217 ? -8.084 3.085 13.351 1.00 55.84 217 LEU A O 1
ATOM 1767 N N . GLY A 1 218 ? -7.087 1.343 14.248 1.00 43.16 218 GLY A N 1
ATOM 1768 C CA . GLY A 1 218 ? -7.980 1.113 15.367 1.00 43.16 218 GLY A CA 1
ATOM 1769 C C . GLY A 1 218 ? -8.023 2.122 16.507 1.00 43.16 218 GLY A C 1
ATOM 1770 O O . GLY A 1 218 ? -7.419 3.204 16.500 1.00 43.16 218 GLY A O 1
ATOM 1771 N N . SER A 1 219 ? -8.767 1.680 17.522 1.00 46.69 219 SER A N 1
ATOM 1772 C CA . SER A 1 219 ? -8.900 2.306 18.838 1.00 46.69 219 SER A CA 1
ATOM 1773 C C . SER A 1 219 ? -7.787 1.848 19.765 1.00 46.69 219 SER A C 1
ATOM 1775 O O . SER A 1 219 ? -7.439 0.672 19.766 1.00 46.69 219 SER A O 1
ATOM 1777 N N . LEU A 1 220 ? -7.309 2.739 20.633 1.00 43.31 220 LEU A N 1
ATOM 1778 C CA . LEU A 1 220 ? -6.387 2.401 21.717 1.00 43.31 220 LEU A CA 1
ATOM 1779 C C . LEU A 1 220 ? -7.171 1.700 22.837 1.00 43.31 220 LEU A C 1
ATOM 1781 O O . LEU A 1 220 ? -7.486 2.288 23.870 1.00 43.31 220 LEU A O 1
ATOM 1785 N N . ARG A 1 221 ? -7.567 0.446 22.609 1.00 38.75 221 ARG A N 1
ATOM 1786 C CA . ARG A 1 221 ? -8.176 -0.389 23.644 1.00 38.75 221 ARG A CA 1
ATOM 1787 C C . ARG A 1 221 ? -7.181 -1.444 24.089 1.00 38.75 221 ARG A C 1
ATOM 1789 O O . ARG A 1 221 ? -7.015 -2.467 23.446 1.00 38.75 221 ARG A O 1
ATOM 1796 N N . HIS A 1 222 ? -6.601 -1.154 25.254 1.00 38.28 222 HIS A N 1
ATOM 1797 C CA . HIS A 1 222 ? -5.939 -2.097 26.151 1.00 38.28 222 HIS A CA 1
ATOM 1798 C C . HIS A 1 222 ? -4.498 -2.509 25.792 1.00 38.28 222 HIS A C 1
ATOM 1800 O O . HIS A 1 222 ? -4.206 -3.633 25.409 1.00 38.28 222 HIS A O 1
ATOM 1806 N N . LEU A 1 223 ? -3.568 -1.632 26.182 1.00 38.97 223 LEU A N 1
ATOM 1807 C CA . LEU A 1 223 ? -2.259 -1.994 26.755 1.00 38.97 223 LEU A CA 1
ATOM 1808 C C . LEU A 1 223 ? -2.386 -2.717 28.126 1.00 38.97 223 LEU A C 1
ATOM 1810 O O . LEU A 1 223 ? -1.466 -2.708 28.937 1.00 38.97 223 LEU A O 1
ATOM 1814 N N . LEU A 1 224 ? -3.532 -3.327 28.435 1.00 33.50 224 LEU A N 1
ATOM 1815 C CA . LEU A 1 224 ? -3.824 -3.971 29.715 1.00 33.50 224 LEU A CA 1
ATOM 1816 C C . LEU A 1 224 ? -4.661 -5.225 29.455 1.00 33.50 224 LEU A C 1
ATOM 1818 O O . LEU A 1 224 ? -5.594 -5.176 28.674 1.00 33.50 224 LEU A O 1
ATOM 1822 N N . PHE A 1 225 ? -4.357 -6.320 30.148 1.00 31.36 225 PHE A N 1
ATOM 1823 C CA . PHE A 1 225 ? -5.031 -7.630 30.087 1.00 31.36 225 PHE A CA 1
ATOM 1824 C C . PHE A 1 225 ? -4.540 -8.640 29.035 1.00 31.36 225 PHE A C 1
ATOM 1826 O O . PHE A 1 225 ? -5.319 -9.367 28.435 1.00 31.36 225 PHE A O 1
ATOM 1833 N N . HIS A 1 226 ? -3.220 -8.800 28.934 1.00 30.75 226 HIS A N 1
ATOM 1834 C CA . HIS A 1 226 ? -2.599 -10.115 29.166 1.00 30.75 226 HIS A CA 1
ATOM 1835 C C . HIS A 1 226 ? -1.197 -9.875 29.773 1.00 30.75 226 HIS A C 1
ATOM 1837 O O . HIS A 1 226 ? -0.231 -9.633 29.064 1.00 30.75 226 HIS A O 1
ATOM 1843 N N . HIS A 1 227 ? -1.098 -9.618 31.084 1.00 33.22 227 HIS A N 1
ATOM 1844 C CA . HIS A 1 227 ? -0.683 -10.634 32.067 1.00 33.22 227 HIS A CA 1
ATOM 1845 C C . HIS A 1 227 ? 0.650 -11.315 31.644 1.00 33.22 227 HIS A C 1
ATOM 1847 O O . HIS A 1 227 ? 0.627 -12.152 30.754 1.00 33.22 227 HIS A O 1
ATOM 1853 N N . PHE A 1 228 ? 1.838 -11.101 32.225 1.00 30.47 228 PHE A N 1
ATOM 1854 C CA . PHE A 1 228 ? 2.219 -10.547 33.534 1.00 30.47 228 PHE A CA 1
ATOM 1855 C C . PHE A 1 228 ? 1.186 -10.745 34.649 1.00 30.47 228 PHE A C 1
ATOM 1857 O O . PHE A 1 228 ? 0.932 -9.850 35.440 1.00 30.47 228 PHE A O 1
ATOM 1864 N N . GLN A 1 229 ? 0.575 -11.927 34.692 1.00 35.75 229 GLN A N 1
ATOM 1865 C CA . GLN A 1 229 ? 0.589 -12.739 35.903 1.00 35.75 229 GLN A CA 1
ATOM 1866 C C . GLN A 1 229 ? 0.750 -14.185 35.459 1.00 35.75 229 GLN A C 1
ATOM 1868 O O . GLN A 1 229 ? -0.177 -14.830 34.985 1.00 35.75 229 GLN A O 1
ATOM 1873 N N . HIS A 1 230 ? 1.987 -14.652 35.485 1.00 31.41 230 HIS A N 1
ATOM 1874 C CA . HIS A 1 230 ? 2.412 -15.691 36.409 1.00 31.41 230 HIS A CA 1
ATOM 1875 C C . HIS A 1 230 ? 3.860 -16.052 36.067 1.00 31.41 230 HIS A C 1
ATOM 1877 O O . HIS A 1 230 ? 4.115 -16.640 35.020 1.00 31.41 230 HIS A O 1
ATOM 1883 N N . LYS A 1 231 ? 4.728 -15.761 37.045 1.00 29.97 231 LYS A N 1
ATOM 1884 C CA . LYS A 1 231 ? 6.156 -16.091 37.183 1.00 29.97 231 LYS A CA 1
ATOM 1885 C C . LYS A 1 231 ? 7.144 -15.134 36.531 1.00 29.97 231 LYS A C 1
ATOM 1887 O O . LYS A 1 231 ? 7.177 -15.041 35.290 1.00 29.97 231 LYS A O 1
#

Secondary structure (DSSP, 8-state):
-EEEEEEEEEETTTTEEEEEEEEEEEE-SS-EEEEEEEPPPPGGGHHHHHHS----EEEETTTEEEEHHHHHHTT--SSS--SS-EEPPSS--------HHHHHHHHHHHHHHTT-HHHHTTEEEEEEESPPP-B-HHHHHHHHHHHHHTT-EEEEEEETT-SGGG-SPSSS-B--SEEEEE-TT--EEE---TTGGGS-------------EEEEE-----S-SS-----

InterPro domains:
  IPR002921 Fungal lipase-type domain [PF01764] (35-170)
  IPR029058 Alpha/Beta hydrolase fold [G3DSA:3.40.50.1820] (7-224)
  IPR029058 Alpha/Beta hydrolase fold [SSF53474] (16-191)
  IPR044819 Triacylglycerol lipase OBL1-like [PTHR46086] (99-188)

Radius of gyration: 18.39 Å; chains: 1; bounding box: 41×43×59 Å

pLDDT: mean 72.04, std 19.91, range [29.97, 96.19]

Foldseek 3Di:
DAWDDWDFCAQQQVRDRHWIWTWDWDDDPPKTKIKIWTAWDDPPCVVVVLVQQFQKWFQAPLQFTFRPQLVSSLPDHPPPDDGPDIDGPDDDDHDDDDDRQLNLVCVVVVCVVVVVVVQLLQFAEWEGELHAQTGAVSNQVSCVVSCVVSVYAYEYEYEQPRCSNCPPHPDRTDDHGWYWYAHPVRDTDGDPDPDPNPPDDDDDPDDDDRDIGITMGMDPPDPDPDDPPDD